Protein AF-A0A168BDL5-F1 (afdb_monomer_lite)

Sequence (303 aa):
MGSSALTKHGAPLLDTHLPSRPQLTFYPSYCYRASPTYGAWVKIRAADLYRLTTRAGDDNSGVTLQVNCAKRKTVTPAVQQEVHSEDDDKIGFAAVAHQYATPSTTRPLATSHHVTASTSSPIDISSLQPCTRVKVKGILYTLPISKYTPPSINRTEAMNVMILPSNPLPPRERFRYILNLDRFQILPDLASELRFWNERTSMLTEILCLPWHLTQEEVRSLKEVAEEEAYKRQNRAARLSASQRLRAERARRKVERDEAKLRKRWLKEEVLRKAEDERVRRLNQAFQERLMSQRSRNGSAGR

Foldseek 3Di:
DDDDDDDDDDDDPPPPPPPDDPPFDDADPLCLVVAPQRPHEAEDELVVVQVDDDDPPPPFPFRWYKYKAAAADPDDPDDDDDDDDDDPDDQHKHFDFDDDDDDDDDDPDPPQFAAAPPPRHGDDCVVVDHRWIKTFIFTKDKDFPVPDDDDDDDDDHFGWGWIDGPDDDPPDRDITITTGTHDMDTDPDVVSVVVSVVVNVCCCVVRVVDRDDDDPVSSVVSVVVVVVVVVVVVVVVVVVVVVVVVVVVVVVVVVVVVVVVVVVVVVVVVVVVVVVVVVVVVVVVVVVVVVVVVVVVVVVVPD

pLDDT: mean 70.41, std 24.38, range [23.47, 98.19]

Structure (mmCIF, N/CA/C/O backbone):
data_AF-A0A168BDL5-F1
#
_entry.id   AF-A0A168BDL5-F1
#
loop_
_atom_site.group_PDB
_atom_site.id
_atom_site.type_symbol
_atom_site.label_atom_id
_atom_site.label_alt_id
_atom_site.label_comp_id
_atom_site.label_asym_id
_atom_site.label_entity_id
_atom_site.label_seq_id
_atom_site.pdbx_PDB_ins_code
_atom_site.Cartn_x
_atom_site.Cartn_y
_atom_site.Cartn_z
_atom_site.occupancy
_atom_site.B_iso_or_equiv
_atom_site.auth_seq_id
_atom_site.auth_comp_id
_atom_site.auth_asym_id
_atom_site.auth_atom_id
_atom_site.pdbx_PDB_model_num
ATOM 1 N N . MET A 1 1 ? -2.760 10.550 89.761 1.00 38.69 1 MET A N 1
ATOM 2 C CA . MET A 1 1 ? -1.668 10.123 88.859 1.00 38.69 1 MET A CA 1
ATOM 3 C C . MET A 1 1 ? -2.067 8.808 88.207 1.00 38.69 1 MET A C 1
ATOM 5 O O . MET A 1 1 ? -2.526 7.949 88.940 1.00 38.69 1 MET A O 1
ATOM 9 N N . GLY A 1 2 ? -1.891 8.683 86.883 1.00 37.59 2 GLY A N 1
ATOM 10 C CA . GLY A 1 2 ? -1.950 7.424 86.107 1.00 37.59 2 GLY A CA 1
ATOM 11 C C . GLY A 1 2 ? -3.371 6.900 85.833 1.00 37.59 2 GLY A C 1
ATOM 12 O O . GLY A 1 2 ? -4.014 6.461 86.769 1.00 37.59 2 GLY A O 1
ATOM 13 N N . SER A 1 3 ? -4.010 7.033 84.664 1.00 34.22 3 SER A N 1
ATOM 14 C CA . SER A 1 3 ? -3.644 6.757 83.256 1.00 34.22 3 SER A CA 1
ATOM 15 C C . SER A 1 3 ? -3.877 5.298 82.815 1.00 34.22 3 SER A C 1
ATOM 17 O O . SER A 1 3 ? -3.267 4.393 83.370 1.00 34.22 3 SER A O 1
ATOM 19 N N . SER A 1 4 ? -4.675 5.151 81.740 1.00 39.03 4 SER A N 1
ATOM 20 C CA . SER A 1 4 ? -4.814 4.015 80.796 1.00 39.03 4 SER A CA 1
ATOM 21 C C . SER A 1 4 ? -5.393 2.685 81.323 1.00 39.03 4 SER A C 1
ATOM 23 O O . SER A 1 4 ? -5.129 2.280 82.438 1.00 39.03 4 SER A O 1
ATOM 25 N N . ALA A 1 5 ? -6.194 1.922 80.569 1.00 41.25 5 ALA A N 1
ATOM 26 C CA . ALA A 1 5 ? -6.112 1.695 79.130 1.00 41.25 5 ALA A CA 1
ATOM 27 C C . ALA A 1 5 ? -7.484 1.449 78.469 1.00 41.25 5 ALA A C 1
ATOM 29 O O . ALA A 1 5 ? -8.249 0.577 78.871 1.00 41.25 5 ALA A O 1
ATOM 30 N N . LEU A 1 6 ? -7.728 2.198 77.391 1.00 40.34 6 LEU A N 1
ATOM 31 C CA . LEU A 1 6 ? -8.755 1.957 76.383 1.00 40.34 6 LEU A CA 1
ATOM 32 C C . LEU A 1 6 ? -8.246 0.857 75.433 1.00 40.34 6 LEU A C 1
ATOM 34 O O . LEU A 1 6 ? -7.243 1.051 74.740 1.00 40.34 6 LEU A O 1
ATOM 38 N N . THR A 1 7 ? -8.911 -0.294 75.383 1.00 42.78 7 THR A N 1
ATOM 39 C CA . THR A 1 7 ? -8.577 -1.368 74.439 1.00 42.78 7 THR A CA 1
ATOM 40 C C . THR A 1 7 ? -9.124 -1.003 73.058 1.00 42.78 7 THR A C 1
ATOM 42 O O . THR A 1 7 ? -10.331 -0.957 72.833 1.00 42.78 7 THR A O 1
ATOM 45 N N . LYS A 1 8 ? -8.218 -0.684 72.129 1.00 41.91 8 LYS A N 1
ATOM 46 C CA . LYS A 1 8 ? -8.517 -0.413 70.719 1.00 41.91 8 LYS A CA 1
ATOM 47 C C . LYS A 1 8 ? -8.964 -1.705 70.029 1.00 41.91 8 LYS A C 1
ATOM 49 O O . LYS A 1 8 ? -8.172 -2.635 69.902 1.00 41.91 8 LYS A O 1
ATOM 54 N N . HIS A 1 9 ? -10.193 -1.734 69.521 1.00 40.84 9 HIS A N 1
ATOM 55 C CA . HIS A 1 9 ? -10.604 -2.699 68.504 1.00 40.84 9 HIS A CA 1
ATOM 56 C C . HIS A 1 9 ? -9.890 -2.365 67.187 1.00 40.84 9 HIS A C 1
ATOM 58 O O . HIS A 1 9 ? -10.236 -1.402 66.505 1.00 40.84 9 HIS A O 1
ATOM 64 N N . GLY A 1 10 ? -8.855 -3.138 66.857 1.00 37.41 10 GLY A N 1
ATOM 65 C CA . GLY A 1 10 ? -8.246 -3.137 65.531 1.00 37.41 10 GLY A CA 1
ATOM 66 C C . GLY A 1 10 ? -9.147 -3.883 64.553 1.00 37.41 10 GLY A C 1
ATOM 67 O O . GLY A 1 10 ? -9.371 -5.081 64.710 1.00 37.41 10 GLY A O 1
ATOM 68 N N . ALA A 1 11 ? -9.676 -3.174 63.558 1.00 42.03 11 ALA A N 1
ATOM 69 C CA . ALA A 1 11 ? -10.306 -3.790 62.398 1.00 42.03 11 ALA A CA 1
ATOM 70 C C . ALA A 1 11 ? -9.250 -4.592 61.607 1.00 42.03 11 ALA A C 1
ATOM 72 O O . ALA A 1 11 ? -8.131 -4.096 61.434 1.00 42.03 11 ALA A O 1
ATOM 73 N N . PRO A 1 12 ? -9.562 -5.805 61.119 1.00 45.41 12 PRO A N 1
ATOM 74 C CA . PRO A 1 12 ? -8.638 -6.550 60.284 1.00 45.41 12 PRO A CA 1
ATOM 75 C C . PRO A 1 12 ? -8.529 -5.852 58.925 1.00 45.41 12 PRO A C 1
ATOM 77 O O . PRO A 1 12 ? -9.519 -5.669 58.216 1.00 45.41 12 PRO A O 1
ATOM 80 N N . LEU A 1 13 ? -7.306 -5.448 58.582 1.00 43.09 13 LEU A N 1
ATOM 81 C CA . LEU A 1 13 ? -6.916 -5.065 57.231 1.00 43.09 13 LEU A CA 1
ATOM 82 C C . LEU A 1 13 ? -7.225 -6.244 56.302 1.00 43.09 13 LEU A C 1
ATOM 84 O O . LEU A 1 13 ? -6.528 -7.256 56.315 1.00 43.09 13 LEU A O 1
ATOM 88 N N . LEU A 1 14 ? -8.301 -6.118 55.525 1.00 45.38 14 LEU A N 1
ATOM 89 C CA . LEU A 1 14 ? -8.529 -6.935 54.342 1.00 45.38 14 LEU A CA 1
ATOM 90 C C . LEU A 1 14 ? -7.368 -6.663 53.391 1.00 45.38 14 LEU A C 1
ATOM 92 O O . LEU A 1 14 ? -7.320 -5.629 52.727 1.00 45.38 14 LEU A O 1
ATOM 96 N N . ASP A 1 15 ? -6.425 -7.596 53.371 1.00 37.22 15 ASP A N 1
ATOM 97 C CA . ASP A 1 15 ? -5.367 -7.681 52.380 1.00 37.22 15 ASP A CA 1
ATOM 98 C C . ASP A 1 15 ? -6.036 -8.033 51.044 1.00 37.22 15 ASP A C 1
ATOM 100 O O . ASP A 1 15 ? -6.182 -9.190 50.646 1.00 37.22 15 ASP A O 1
ATOM 104 N N . THR A 1 16 ? -6.588 -7.014 50.386 1.00 44.03 16 THR A N 1
ATOM 105 C CA . THR A 1 16 ? -7.053 -7.109 49.009 1.00 44.03 16 THR A CA 1
ATOM 106 C C . THR A 1 16 ? -5.832 -7.374 48.144 1.00 44.03 16 THR A C 1
ATOM 108 O O . THR A 1 16 ? -5.200 -6.445 47.640 1.00 44.03 16 THR A O 1
ATOM 111 N N . HIS A 1 17 ? -5.509 -8.655 47.957 1.00 46.53 17 HIS A N 1
ATOM 112 C CA . HIS A 1 17 ? -4.771 -9.126 46.798 1.00 46.53 17 HIS A CA 1
ATOM 113 C C . HIS A 1 17 ? -5.470 -8.548 45.566 1.00 46.53 17 HIS A C 1
ATOM 115 O O . HIS A 1 17 ? -6.498 -9.061 45.120 1.00 46.53 17 HIS A O 1
ATOM 121 N N . LEU A 1 18 ? -4.945 -7.439 45.031 1.00 46.03 18 LEU A N 1
ATOM 122 C CA . LEU A 1 18 ? -5.335 -6.990 43.704 1.00 46.03 18 LEU A CA 1
ATOM 123 C C . LEU A 1 18 ? -5.139 -8.192 42.775 1.00 46.03 18 LEU A C 1
ATOM 125 O O . LEU A 1 18 ? -4.042 -8.763 42.777 1.00 46.03 18 LEU A O 1
ATOM 129 N N . PRO A 1 19 ? -6.159 -8.599 41.999 1.00 51.00 19 PRO A N 1
ATOM 130 C CA . PRO A 1 19 ? -5.996 -9.694 41.064 1.00 51.00 19 PRO A CA 1
ATOM 131 C C . PRO A 1 19 ? -4.812 -9.357 40.161 1.00 51.00 19 PRO A C 1
ATOM 133 O O . PRO A 1 19 ? -4.766 -8.285 39.546 1.00 51.00 19 PRO A O 1
ATOM 136 N N . SER A 1 20 ? -3.821 -10.252 40.134 1.00 57.31 20 SER A N 1
ATOM 137 C CA . SER A 1 20 ? -2.678 -10.135 39.237 1.00 57.31 20 SER A CA 1
ATOM 138 C C . SER A 1 20 ? -3.218 -9.876 37.837 1.00 57.31 20 SER A C 1
ATOM 140 O O . SER A 1 20 ? -4.090 -10.616 37.373 1.00 57.31 20 SER A O 1
ATOM 142 N N . ARG A 1 21 ? -2.741 -8.809 37.185 1.00 57.69 21 ARG A N 1
ATOM 143 C CA . ARG A 1 21 ? -3.143 -8.463 35.816 1.00 57.69 21 ARG A CA 1
ATOM 144 C C . ARG A 1 21 ? -3.145 -9.738 34.961 1.00 57.69 21 ARG A C 1
ATOM 146 O O . ARG A 1 21 ? -2.141 -10.452 35.007 1.00 57.69 21 ARG A O 1
ATOM 153 N N . PRO A 1 22 ? -4.218 -10.025 34.203 1.00 60.84 22 PRO A N 1
ATOM 154 C CA . PRO A 1 22 ? -4.272 -11.229 33.388 1.00 60.84 22 PRO A CA 1
ATOM 155 C C . PRO A 1 22 ? -3.047 -11.261 32.475 1.00 60.84 22 PRO A C 1
ATOM 157 O O . PRO A 1 22 ? -2.701 -10.254 31.847 1.00 60.84 22 PRO A O 1
ATOM 160 N N . GLN A 1 23 ? -2.354 -12.396 32.455 1.00 70.75 23 GLN A N 1
ATOM 161 C CA . GLN A 1 23 ? -1.190 -12.596 31.606 1.00 70.75 23 GLN A CA 1
ATOM 162 C C . GLN A 1 23 ? -1.666 -12.608 30.149 1.00 70.75 23 GLN A C 1
ATOM 164 O O . GLN A 1 23 ? -2.179 -13.608 29.656 1.00 70.75 23 GLN A O 1
ATOM 169 N N . LEU A 1 24 ? -1.554 -11.467 29.468 1.00 78.12 24 LEU A N 1
ATOM 170 C CA . LEU A 1 24 ? -1.938 -11.354 28.064 1.00 78.12 24 LEU A CA 1
ATOM 171 C C . LEU A 1 24 ? -0.935 -12.120 27.195 1.00 78.12 24 LEU A C 1
ATOM 173 O O . LEU A 1 24 ? 0.277 -11.908 27.290 1.00 78.12 24 LEU A O 1
ATOM 177 N N . THR A 1 25 ? -1.443 -13.005 26.339 1.00 83.94 25 T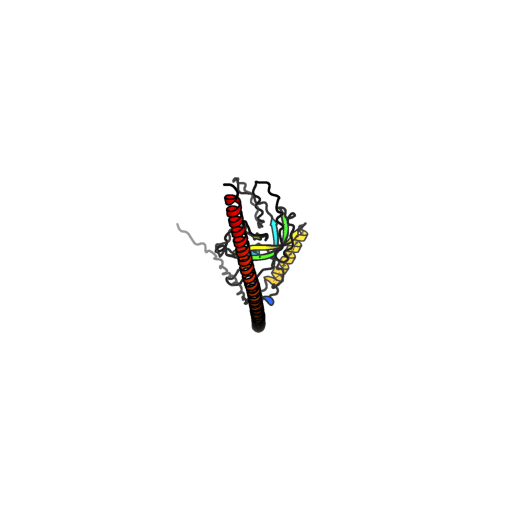HR A N 1
ATOM 178 C CA . THR A 1 25 ? -0.639 -13.711 25.340 1.00 83.94 25 THR A CA 1
ATOM 179 C C . THR A 1 25 ? -0.458 -12.822 24.116 1.00 83.94 25 THR A C 1
ATOM 181 O O . THR A 1 25 ? -1.427 -12.363 23.517 1.00 83.94 25 THR A O 1
ATOM 184 N N . PHE A 1 26 ? 0.793 -12.582 23.730 1.00 84.75 26 PHE A N 1
ATOM 185 C CA . PHE A 1 26 ? 1.117 -11.850 22.510 1.00 84.75 26 PHE A CA 1
ATOM 186 C C . PHE A 1 26 ? 1.453 -12.837 21.397 1.00 84.75 26 PHE A C 1
ATOM 188 O O . PHE A 1 26 ? 2.359 -13.657 21.550 1.00 84.75 26 PHE A O 1
ATOM 195 N N . TYR A 1 27 ? 0.741 -12.735 20.277 1.00 87.31 27 TYR A N 1
ATOM 196 C CA . TYR A 1 27 ? 0.977 -13.568 19.103 1.00 87.31 27 TYR A CA 1
ATOM 197 C C . TYR A 1 27 ? 1.926 -12.885 18.105 1.00 87.31 27 TYR A C 1
ATOM 199 O O . TYR A 1 27 ? 1.911 -11.656 17.995 1.00 87.31 27 TYR A O 1
ATOM 207 N N . PRO A 1 28 ? 2.740 -13.650 17.354 1.00 88.38 28 PRO A N 1
ATOM 208 C CA . PRO A 1 28 ? 3.556 -13.114 16.265 1.00 88.38 28 PRO A CA 1
ATOM 209 C C . PRO A 1 28 ? 2.726 -12.453 15.156 1.00 88.38 28 PRO A C 1
ATOM 211 O O . PRO A 1 28 ? 1.547 -12.758 14.977 1.00 88.38 28 PRO A O 1
ATOM 214 N N . SER A 1 29 ? 3.361 -11.604 14.344 1.00 84.75 29 SER A N 1
ATOM 215 C CA . SER A 1 29 ? 2.684 -10.825 13.294 1.00 84.75 29 SER A CA 1
ATOM 216 C C . SER A 1 29 ? 1.967 -11.665 12.232 1.00 84.75 29 SER A C 1
ATOM 218 O O . SER A 1 29 ? 0.932 -11.245 11.713 1.00 84.75 29 SER A O 1
ATOM 220 N N . TYR A 1 30 ? 2.451 -12.876 11.939 1.00 88.31 30 TYR A N 1
ATOM 221 C CA . TYR A 1 30 ? 1.769 -13.792 11.020 1.00 88.31 30 TYR A CA 1
ATOM 222 C C . TYR A 1 30 ? 0.399 -14.256 11.540 1.00 88.31 30 TYR A C 1
ATOM 224 O O . TYR A 1 30 ? -0.469 -14.598 10.740 1.00 88.31 30 TYR A O 1
ATOM 232 N N . CYS A 1 31 ? 0.165 -14.203 12.856 1.00 89.81 31 CYS A N 1
ATOM 233 C CA . CYS A 1 31 ? -1.130 -14.528 13.446 1.00 89.81 31 CYS A CA 1
ATOM 234 C C . CYS A 1 31 ? -2.143 -13.388 13.336 1.00 89.81 31 CYS A C 1
ATOM 236 O O . CYS A 1 31 ? -3.330 -13.617 13.547 1.00 89.81 31 CYS A O 1
ATOM 238 N N . TYR A 1 32 ? -1.714 -12.158 13.030 1.00 89.25 32 TYR A N 1
ATOM 239 C CA . TYR A 1 32 ? -2.597 -10.995 13.111 1.00 89.25 32 TYR A CA 1
ATOM 240 C C . TYR A 1 32 ? -3.826 -11.130 12.216 1.00 89.25 32 TYR A C 1
ATOM 242 O O . TYR A 1 32 ? -4.894 -10.712 12.634 1.00 89.25 32 TYR A O 1
ATOM 250 N N . ARG A 1 33 ? -3.724 -11.791 11.055 1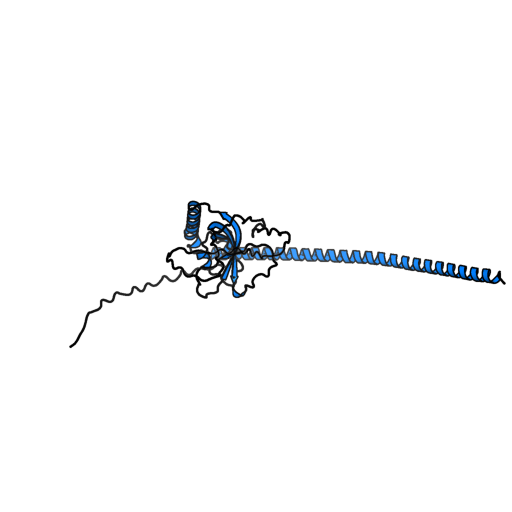.00 88.50 33 ARG A N 1
ATOM 251 C CA . ARG A 1 33 ? -4.870 -12.041 10.160 1.00 88.50 33 ARG A CA 1
ATOM 252 C C . ARG A 1 33 ? -6.024 -12.815 10.807 1.00 88.50 33 ARG A C 1
ATOM 254 O O . ARG A 1 33 ? -7.143 -12.697 10.326 1.00 88.50 33 ARG A O 1
ATOM 261 N N . ALA A 1 34 ? -5.759 -13.580 11.866 1.00 89.88 34 ALA A N 1
ATOM 262 C CA . ALA A 1 34 ? -6.779 -14.308 12.617 1.00 89.88 34 ALA A CA 1
ATOM 263 C C . ALA A 1 34 ? -7.422 -13.470 13.738 1.00 89.88 34 ALA A C 1
ATOM 265 O O . ALA A 1 34 ? -8.393 -13.905 14.351 1.00 89.88 34 ALA A O 1
ATOM 266 N N . SER A 1 35 ? -6.897 -12.276 14.030 1.00 89.56 35 SER A N 1
ATOM 267 C CA . SER A 1 35 ? -7.502 -11.382 15.016 1.00 89.56 35 SER A CA 1
ATOM 268 C C . SER A 1 35 ? -8.815 -10.804 14.478 1.00 89.56 35 SER A C 1
ATOM 270 O O . SER A 1 35 ? -8.831 -10.303 13.349 1.00 89.56 35 SER A O 1
ATOM 272 N N . PRO A 1 36 ? -9.889 -10.739 15.289 1.00 88.56 36 PRO A N 1
ATOM 273 C CA . PRO A 1 36 ? -11.153 -10.114 14.885 1.00 88.56 36 PRO A CA 1
ATOM 274 C C . PRO A 1 36 ? -11.015 -8.612 14.590 1.00 88.56 36 PRO A C 1
ATOM 276 O O . PRO A 1 36 ? -11.874 -8.015 13.946 1.00 88.56 36 PRO A O 1
ATOM 279 N N . THR A 1 37 ? -9.936 -7.979 15.060 1.00 87.56 37 THR A N 1
ATOM 280 C CA . THR A 1 37 ? -9.656 -6.557 14.819 1.00 87.56 37 THR A CA 1
ATOM 281 C C . THR A 1 37 ? -8.775 -6.314 13.595 1.00 87.56 37 THR A C 1
ATOM 283 O O . THR A 1 37 ? -8.566 -5.162 13.209 1.00 87.56 37 THR A O 1
ATOM 286 N N . TYR A 1 38 ? -8.251 -7.363 12.958 1.00 85.38 38 TYR A N 1
ATOM 287 C CA . TYR A 1 38 ? -7.354 -7.205 11.821 1.00 85.38 38 TYR A CA 1
ATOM 288 C C . TYR A 1 38 ? -8.099 -6.790 10.557 1.00 85.38 38 TYR A C 1
ATOM 290 O O . TYR A 1 38 ? -9.067 -7.418 10.143 1.00 85.38 38 TYR A O 1
ATOM 298 N N . GLY A 1 39 ? -7.639 -5.703 9.933 1.00 80.88 39 GLY A N 1
ATOM 299 C CA . GLY A 1 39 ? -8.293 -5.124 8.756 1.00 80.88 39 GLY A CA 1
ATOM 300 C C . GLY A 1 39 ? -9.642 -4.449 9.047 1.00 80.88 39 GLY A C 1
ATOM 301 O O . GLY A 1 39 ? -10.293 -3.982 8.113 1.00 80.88 39 GLY A O 1
ATOM 302 N N . ALA A 1 40 ? -10.055 -4.363 10.316 1.00 83.69 40 ALA A N 1
ATOM 303 C CA . ALA A 1 40 ? -11.307 -3.746 10.740 1.00 83.69 40 ALA A CA 1
ATOM 304 C C . ALA A 1 40 ? -11.092 -2.343 11.335 1.00 83.69 40 ALA A C 1
ATOM 306 O O . ALA A 1 40 ? -10.029 -2.017 11.866 1.00 83.69 40 ALA A O 1
ATOM 307 N N . TRP A 1 41 ? -12.132 -1.503 11.274 1.00 83.69 41 TRP A N 1
ATOM 308 C CA . TRP A 1 41 ? -12.127 -0.188 11.921 1.00 83.69 41 TRP A CA 1
ATOM 309 C C . TRP A 1 41 ? -12.476 -0.316 13.396 1.00 83.69 41 TRP A C 1
ATOM 311 O O . TRP A 1 41 ? -13.614 -0.630 13.743 1.00 83.69 41 TRP A O 1
ATOM 321 N N . VAL A 1 42 ? -11.501 -0.024 14.255 1.00 86.56 42 VAL A N 1
ATOM 322 C CA . VAL A 1 42 ? -11.647 -0.092 15.705 1.00 86.56 42 VAL A CA 1
ATOM 323 C C . VAL A 1 42 ? -12.031 1.282 16.256 1.00 86.56 42 VAL A C 1
ATOM 325 O O . VAL A 1 42 ? -11.326 2.281 16.101 1.00 86.56 42 VAL A O 1
ATOM 328 N N . LYS A 1 43 ? -13.183 1.343 16.919 1.00 87.56 43 LYS A N 1
ATOM 329 C CA . LYS A 1 43 ? -13.699 2.509 17.636 1.00 87.56 43 LYS A CA 1
ATOM 330 C C . LYS A 1 43 ? -13.059 2.543 19.016 1.00 87.56 43 LYS A C 1
ATOM 332 O O . LYS A 1 43 ? -13.336 1.691 19.853 1.00 87.56 43 LYS A O 1
ATOM 337 N N . ILE A 1 44 ? -12.222 3.543 19.267 1.00 84.38 44 ILE A N 1
ATOM 338 C CA . ILE A 1 44 ? -11.486 3.675 20.528 1.00 84.38 44 ILE A CA 1
ATOM 339 C C . ILE A 1 44 ? -11.553 5.116 21.033 1.00 84.38 44 ILE A C 1
ATOM 341 O O . ILE A 1 44 ? -11.693 6.059 20.250 1.00 84.38 44 ILE A O 1
ATOM 345 N N . ARG A 1 45 ? -11.440 5.322 22.350 1.00 81.88 45 ARG A N 1
ATOM 346 C CA . ARG A 1 45 ? -11.243 6.680 22.877 1.00 81.88 45 ARG A CA 1
ATOM 347 C C . ARG A 1 45 ? -9.789 7.085 22.717 1.00 81.88 45 ARG A C 1
ATOM 349 O O . ARG A 1 45 ? -8.887 6.269 22.886 1.00 81.88 45 ARG A O 1
ATOM 356 N N . ALA A 1 46 ? -9.569 8.384 22.547 1.00 76.62 46 ALA A N 1
ATOM 357 C CA . ALA A 1 46 ? -8.237 8.968 22.663 1.00 76.62 46 ALA A CA 1
ATOM 358 C C . ALA A 1 46 ? -7.563 8.592 23.999 1.00 76.62 46 ALA A C 1
ATOM 360 O O . ALA A 1 46 ? -6.375 8.306 24.022 1.00 76.62 46 ALA A O 1
ATOM 361 N N . ALA A 1 47 ? -8.323 8.513 25.098 1.00 77.50 47 ALA A N 1
ATOM 362 C CA . ALA A 1 47 ? -7.811 8.072 26.399 1.00 77.50 47 ALA A CA 1
ATOM 363 C C . ALA A 1 47 ? -7.236 6.645 26.377 1.00 77.50 47 ALA A C 1
ATOM 365 O O . ALA A 1 47 ? -6.191 6.386 26.972 1.00 77.50 47 ALA A O 1
ATOM 366 N N . ASP A 1 48 ? -7.924 5.724 25.701 1.00 78.25 48 ASP A N 1
ATOM 367 C CA . ASP A 1 48 ? -7.542 4.312 25.664 1.00 78.25 48 ASP A CA 1
ATOM 368 C C . ASP A 1 48 ? -6.354 4.094 24.706 1.00 78.25 48 ASP A C 1
ATOM 370 O O . ASP A 1 48 ? -5.530 3.216 24.944 1.00 78.25 48 ASP A O 1
ATOM 374 N N . LEU A 1 49 ? -6.189 4.961 23.697 1.00 77.81 49 LEU A N 1
ATOM 375 C CA . LEU A 1 49 ? -5.019 4.992 22.811 1.00 77.81 49 LEU A CA 1
ATOM 376 C C . LEU A 1 49 ? -3.701 5.147 23.585 1.00 77.81 49 LEU A C 1
ATOM 378 O O . LEU A 1 49 ? -2.732 4.448 23.310 1.00 77.81 49 LEU A O 1
ATOM 382 N N . TYR A 1 50 ? -3.670 6.013 24.601 1.00 72.19 50 TYR A N 1
ATOM 383 C CA . TYR A 1 50 ? -2.479 6.192 25.442 1.00 72.19 50 TYR A CA 1
ATOM 384 C C . TYR A 1 50 ? -2.164 4.998 26.332 1.00 72.19 50 TYR A C 1
ATOM 386 O O . TYR A 1 50 ? -1.054 4.896 26.847 1.00 72.19 50 TYR A O 1
ATOM 394 N N . ARG A 1 51 ? -3.138 4.111 26.542 1.00 73.81 51 ARG A N 1
ATOM 395 C CA . ARG A 1 51 ? -2.945 2.877 27.304 1.00 73.81 51 ARG A CA 1
ATOM 396 C C . ARG A 1 51 ? -2.417 1.741 26.431 1.00 73.81 51 ARG A C 1
ATOM 398 O O . ARG A 1 51 ? -2.027 0.717 26.987 1.00 73.81 51 ARG A O 1
ATOM 405 N N . LEU A 1 52 ? -2.391 1.908 25.104 1.00 75.00 52 LEU A N 1
ATOM 406 C CA . LEU A 1 52 ? -1.808 0.922 24.203 1.00 75.00 52 LEU A CA 1
ATOM 407 C C . LEU A 1 52 ? -0.306 0.820 24.462 1.00 75.00 52 LEU A C 1
ATOM 409 O O . LEU A 1 52 ? 0.433 1.804 24.416 1.00 75.00 52 LEU A O 1
ATOM 413 N N . THR A 1 53 ? 0.144 -0.398 24.735 1.00 68.38 53 THR A N 1
ATOM 414 C CA . THR A 1 53 ? 1.560 -0.725 24.838 1.00 68.38 53 THR A CA 1
ATOM 415 C C . THR A 1 53 ? 2.076 -1.054 23.448 1.00 68.38 53 THR A C 1
ATOM 417 O O . THR A 1 53 ? 1.650 -2.044 22.856 1.00 68.38 53 THR A O 1
ATOM 420 N N . THR A 1 54 ? 2.990 -0.237 22.931 1.00 63.75 54 THR A N 1
ATOM 421 C CA . THR A 1 54 ? 3.717 -0.561 21.699 1.00 63.75 54 THR A CA 1
ATOM 422 C C . THR A 1 54 ? 4.951 -1.373 22.077 1.00 63.75 54 THR A C 1
ATOM 424 O O . THR A 1 54 ? 5.695 -0.968 22.970 1.00 63.75 54 THR A O 1
ATOM 427 N N . ARG A 1 55 ? 5.174 -2.522 21.433 1.00 59.09 55 ARG A N 1
ATOM 428 C CA . ARG A 1 55 ? 6.387 -3.318 21.638 1.00 59.09 55 ARG A CA 1
ATOM 429 C C . ARG A 1 55 ? 7.418 -2.937 20.580 1.00 59.09 55 ARG A C 1
ATOM 431 O O . ARG A 1 55 ? 7.097 -2.817 19.400 1.00 59.09 55 ARG A O 1
ATOM 438 N N . ALA A 1 56 ? 8.658 -2.711 21.006 1.00 50.66 56 ALA A N 1
ATOM 439 C CA . ALA A 1 56 ? 9.756 -2.445 20.086 1.00 50.66 56 ALA A CA 1
ATOM 440 C C . ALA A 1 56 ? 9.966 -3.661 19.163 1.00 50.66 56 ALA A C 1
ATOM 442 O O . ALA A 1 56 ? 10.171 -4.768 19.657 1.00 50.66 56 ALA A O 1
ATOM 443 N N . GLY A 1 57 ? 9.905 -3.446 17.845 1.00 52.03 57 GLY A N 1
ATOM 444 C CA . GLY A 1 57 ? 10.062 -4.491 16.822 1.00 52.03 57 GLY A CA 1
ATOM 445 C C . GLY A 1 57 ? 8.769 -4.914 16.116 1.00 52.03 57 GLY A C 1
ATOM 446 O O . GLY A 1 57 ? 8.844 -5.645 15.133 1.00 52.03 57 GLY A O 1
ATOM 447 N N . ASP A 1 58 ? 7.604 -4.436 16.566 1.00 53.97 58 ASP A N 1
ATOM 448 C CA . ASP A 1 58 ? 6.362 -4.584 15.808 1.00 53.97 58 ASP A CA 1
ATOM 449 C C . ASP A 1 58 ? 6.266 -3.432 14.803 1.00 53.97 58 ASP A C 1
ATOM 451 O O . ASP A 1 58 ? 5.783 -2.334 15.094 1.00 53.97 58 ASP A O 1
ATOM 455 N N . ASP A 1 59 ? 6.808 -3.673 13.613 1.00 43.56 59 ASP A N 1
ATOM 456 C CA . ASP A 1 59 ? 6.836 -2.708 12.526 1.00 43.56 59 ASP A CA 1
ATOM 457 C C . ASP A 1 59 ? 5.402 -2.401 12.068 1.00 43.56 59 ASP A C 1
ATOM 459 O O . ASP A 1 59 ? 4.798 -3.122 11.275 1.00 43.56 59 ASP A O 1
ATOM 463 N N . ASN A 1 60 ? 4.873 -1.268 12.529 1.00 44.62 60 ASN A N 1
ATOM 464 C CA . ASN A 1 60 ? 3.823 -0.536 11.830 1.00 44.62 60 ASN A CA 1
ATOM 465 C C . ASN A 1 60 ? 2.479 -1.287 11.697 1.00 44.62 60 ASN A C 1
ATOM 467 O O . ASN A 1 60 ? 1.910 -1.384 10.604 1.00 44.62 60 ASN A O 1
ATOM 471 N N . SER A 1 61 ? 1.908 -1.761 12.810 1.00 42.97 61 SER A N 1
ATOM 472 C CA . SER A 1 61 ? 0.485 -2.107 12.822 1.00 42.97 61 SER A CA 1
ATOM 473 C C . SER A 1 61 ? -0.321 -0.819 12.645 1.00 42.97 61 SER A C 1
ATOM 475 O O . SER A 1 61 ? -0.537 -0.050 13.577 1.00 42.97 61 SER A O 1
ATOM 477 N N . GLY A 1 62 ? -0.713 -0.539 11.401 1.00 42.69 62 GLY A N 1
ATOM 478 C CA . GLY A 1 62 ? -1.632 0.537 11.057 1.00 42.69 62 GLY A CA 1
ATOM 479 C C . GLY A 1 62 ? -2.974 0.276 11.726 1.00 42.69 62 GLY A C 1
ATOM 480 O O . GLY A 1 62 ? -3.879 -0.307 11.127 1.00 42.69 62 GLY A O 1
ATOM 481 N N . VAL A 1 63 ? -3.094 0.666 12.995 1.00 48.72 63 VAL A N 1
ATOM 482 C CA . VAL A 1 63 ? -4.347 0.547 13.719 1.00 48.72 63 VAL A CA 1
ATOM 483 C C . VAL A 1 63 ? -5.287 1.573 13.122 1.00 48.72 63 VAL A C 1
ATOM 485 O O . VAL A 1 63 ? -5.005 2.763 12.988 1.00 48.72 63 VAL A O 1
ATOM 488 N N . THR A 1 64 ? -6.405 1.038 12.695 1.00 42.81 64 THR A N 1
ATOM 489 C CA . THR A 1 64 ? -7.382 1.684 11.858 1.00 42.81 64 THR A CA 1
ATOM 490 C C . THR A 1 64 ? -8.444 2.210 12.819 1.00 42.81 64 THR A C 1
ATOM 492 O O . THR A 1 64 ? -9.231 1.439 13.364 1.00 42.81 64 THR A O 1
ATOM 495 N N . LEU A 1 65 ? -8.374 3.505 13.146 1.00 54.44 65 LEU A N 1
ATOM 496 C CA . LEU A 1 65 ? -9.027 4.072 14.327 1.00 54.44 65 LEU A CA 1
ATOM 497 C C . LEU A 1 65 ? -10.159 5.026 14.004 1.00 54.44 65 LEU A C 1
ATOM 499 O O . LEU A 1 65 ? -10.064 5.853 13.094 1.00 54.44 65 LEU A O 1
ATOM 503 N N . GLN A 1 66 ? -11.192 4.947 14.842 1.00 40.00 66 GLN A N 1
ATOM 504 C CA . GLN A 1 66 ? -12.270 5.913 14.895 1.00 40.00 66 GLN A CA 1
ATOM 505 C C . GLN A 1 66 ? -12.301 6.622 16.252 1.00 40.00 66 GLN A C 1
ATOM 507 O O . GLN A 1 66 ? -12.551 5.982 17.274 1.00 40.00 66 GLN A O 1
ATOM 512 N N . VAL A 1 67 ? -12.062 7.935 16.257 1.00 57.53 67 VAL A N 1
ATOM 513 C CA . VAL A 1 67 ? -11.943 8.758 17.475 1.00 57.53 67 VAL A CA 1
ATOM 514 C C . VAL A 1 67 ? -12.987 9.879 17.438 1.00 57.53 67 VAL A C 1
ATOM 516 O O . VAL A 1 67 ? -13.254 10.435 16.376 1.00 57.53 67 VAL A O 1
ATOM 519 N N . ASN A 1 68 ? -13.591 10.214 18.582 1.00 35.69 68 ASN A N 1
ATOM 520 C CA . ASN A 1 68 ? -14.349 11.462 18.732 1.00 35.69 68 ASN A CA 1
ATOM 521 C C . ASN A 1 68 ? -13.389 12.550 19.216 1.00 35.69 68 ASN A C 1
ATOM 523 O O . ASN A 1 68 ? -12.724 12.368 20.241 1.00 35.69 68 ASN A O 1
ATOM 527 N N . CYS A 1 69 ? -13.290 13.647 18.471 1.00 47.22 69 CYS A N 1
ATOM 528 C CA . CYS A 1 69 ? -12.548 14.820 18.904 1.00 47.22 69 CYS A CA 1
ATOM 529 C C . CYS A 1 69 ? -13.440 16.065 18.907 1.00 47.22 69 CYS A C 1
ATOM 531 O O . CYS A 1 69 ? -14.187 16.335 17.967 1.00 47.22 69 CYS A O 1
ATOM 533 N N . ALA A 1 70 ? -13.318 16.838 19.986 1.00 33.25 70 ALA A N 1
ATOM 534 C CA . ALA A 1 70 ? -13.826 18.195 20.082 1.00 33.25 70 ALA A CA 1
ATOM 535 C C . ALA A 1 70 ? -12.623 19.142 20.010 1.00 33.25 70 ALA A C 1
ATOM 537 O O . ALA A 1 70 ? -11.729 19.097 20.858 1.00 33.25 70 ALA A O 1
ATOM 538 N N . LYS A 1 71 ? -12.557 19.986 18.978 1.00 36.09 71 LYS A N 1
ATOM 539 C CA . LYS A 1 71 ? -11.451 20.941 18.812 1.00 36.09 71 LYS A CA 1
ATOM 540 C C . LYS A 1 71 ? -11.621 22.093 19.811 1.00 36.09 71 LYS A C 1
ATOM 542 O O . LYS A 1 71 ? -12.485 22.942 19.613 1.00 36.09 71 LYS A O 1
ATOM 547 N N . ARG A 1 72 ? -10.828 22.144 20.891 1.00 30.66 72 ARG A N 1
ATOM 548 C CA . ARG A 1 72 ? -10.802 23.311 21.800 1.00 30.66 72 ARG A CA 1
ATOM 549 C C . ARG A 1 72 ? -10.096 24.501 21.142 1.00 30.66 72 ARG A C 1
ATOM 551 O O . ARG A 1 72 ? -9.188 24.328 20.331 1.00 30.66 72 ARG A O 1
ATOM 558 N N . LYS A 1 73 ? -10.498 25.715 21.525 1.00 29.73 73 LYS A N 1
ATOM 559 C CA . LYS A 1 73 ? -9.789 26.958 21.197 1.00 29.73 73 LYS A CA 1
ATOM 560 C C . LYS A 1 73 ? -8.432 26.918 21.910 1.00 29.73 73 LYS A C 1
ATOM 562 O O . LYS A 1 73 ? -8.391 26.892 23.137 1.00 29.73 73 LYS A O 1
ATOM 567 N N . THR A 1 74 ? -7.328 26.860 21.172 1.00 32.12 74 THR A N 1
ATOM 568 C CA . THR A 1 74 ? -6.001 27.084 21.754 1.00 32.12 74 THR A CA 1
ATOM 569 C C . THR A 1 74 ? -5.882 28.570 22.056 1.00 32.12 74 THR A C 1
ATOM 571 O O . THR A 1 74 ? -5.778 29.377 21.133 1.00 32.12 74 THR A O 1
ATOM 574 N N . VAL A 1 75 ? -5.952 28.933 23.336 1.00 29.09 75 VAL A N 1
ATOM 575 C CA . VAL A 1 75 ? -5.510 30.249 23.798 1.00 29.09 75 VAL A CA 1
ATOM 576 C C . VAL A 1 75 ? -3.995 30.275 23.629 1.00 29.09 75 VAL A C 1
ATOM 578 O O . VAL A 1 75 ? -3.279 29.453 24.199 1.00 29.09 75 VAL A O 1
ATOM 581 N N . THR A 1 76 ? -3.517 31.164 22.768 1.00 27.50 76 THR A N 1
ATOM 582 C CA . THR A 1 76 ? -2.103 31.513 22.641 1.00 27.50 76 THR A CA 1
ATOM 583 C C . THR A 1 76 ? -1.609 31.982 24.015 1.00 27.50 76 THR A C 1
ATOM 585 O O . THR A 1 76 ? -2.277 32.831 24.605 1.00 27.50 76 THR A O 1
ATOM 588 N N . PRO A 1 77 ? -0.493 31.471 24.564 1.00 30.64 77 PRO A N 1
ATOM 589 C CA . PRO A 1 77 ? -0.001 31.936 25.852 1.00 30.64 77 PRO A CA 1
ATOM 590 C C . PRO A 1 77 ? 0.638 33.313 25.663 1.00 30.64 77 PRO A C 1
ATOM 592 O O . PRO A 1 77 ? 1.823 33.434 25.370 1.00 30.64 77 PRO A O 1
ATOM 595 N N . ALA A 1 78 ? -0.165 34.358 25.805 1.00 30.23 78 ALA A N 1
ATOM 596 C CA . ALA A 1 78 ? 0.316 35.693 26.097 1.00 30.23 78 ALA A CA 1
ATOM 597 C C . ALA A 1 78 ? -0.573 36.255 27.208 1.00 30.23 78 ALA A C 1
ATOM 599 O O . ALA A 1 78 ? -1.762 36.471 27.000 1.00 30.23 78 ALA A O 1
ATOM 600 N N . VAL A 1 79 ? 0.062 36.493 28.358 1.00 27.36 79 VAL A N 1
ATOM 601 C CA . VAL A 1 79 ? -0.459 37.133 29.575 1.00 27.36 79 VAL A CA 1
ATOM 602 C C . VAL A 1 79 ? -1.214 36.202 30.537 1.00 27.36 79 VAL A C 1
ATOM 604 O O . VAL A 1 79 ? -2.291 35.683 30.261 1.00 27.36 79 VAL A O 1
ATOM 607 N N . GLN A 1 80 ? -0.583 36.001 31.697 1.00 32.62 80 GLN A N 1
ATOM 608 C CA . GLN A 1 80 ? -1.157 35.411 32.901 1.00 32.62 80 GLN A CA 1
ATOM 609 C C . GLN A 1 80 ? -2.278 36.318 33.421 1.00 32.62 80 GLN A C 1
ATOM 611 O O . GLN A 1 80 ? -2.031 37.493 33.680 1.00 32.62 80 GLN A O 1
ATOM 616 N N . GLN A 1 81 ? -3.469 35.768 33.646 1.00 24.62 81 GLN A N 1
ATOM 617 C CA . GLN A 1 81 ? -4.355 36.290 34.680 1.00 24.62 81 GLN A CA 1
ATOM 618 C C . GLN A 1 81 ? -5.172 35.143 35.278 1.00 24.62 81 GLN A C 1
ATOM 620 O O . GLN A 1 81 ? -5.847 34.399 34.566 1.00 24.62 81 GLN A O 1
ATOM 625 N N . GLU A 1 82 ? -5.022 34.977 36.589 1.00 31.20 82 GLU A N 1
ATOM 626 C CA . GLU A 1 82 ? -5.735 34.018 37.422 1.00 31.20 82 GLU A CA 1
ATOM 627 C C . GLU A 1 82 ? -7.239 34.302 37.405 1.00 31.20 82 GLU A C 1
ATOM 629 O O . GLU A 1 82 ? -7.664 35.414 37.709 1.00 31.20 82 GLU A O 1
ATOM 634 N N . VAL A 1 83 ? -8.041 33.275 37.116 1.00 23.47 83 VAL A N 1
ATOM 635 C CA . VAL A 1 83 ? -9.413 33.168 37.623 1.00 23.47 83 VAL A CA 1
ATOM 636 C C . VAL A 1 83 ? -9.648 31.707 37.997 1.00 23.47 83 VAL A C 1
ATOM 638 O O . VAL A 1 83 ? -9.693 30.826 37.138 1.00 23.47 83 VAL A O 1
ATOM 641 N N . HIS A 1 84 ? -9.772 31.463 39.301 1.00 29.47 84 HIS A N 1
ATOM 642 C CA . HIS A 1 84 ? -10.284 30.221 39.864 1.00 29.47 84 HIS A CA 1
ATOM 643 C C . HIS A 1 84 ? -11.716 29.968 39.373 1.00 29.47 84 HIS A C 1
ATOM 645 O O . HIS A 1 84 ? -12.590 30.817 39.526 1.00 29.47 84 HIS A O 1
ATOM 651 N N . SER A 1 85 ? -11.967 28.782 38.825 1.00 25.25 85 SER A N 1
ATOM 652 C CA . SER A 1 85 ? -13.278 28.132 38.907 1.00 25.25 85 SER A CA 1
ATOM 653 C C . SER A 1 85 ? -13.071 26.620 38.901 1.00 25.25 85 SER A C 1
ATOM 655 O O . SER A 1 85 ? -12.539 26.045 37.952 1.00 25.25 85 SER A O 1
ATOM 657 N N . GLU A 1 86 ? -13.408 26.027 40.040 1.00 32.66 86 GLU A N 1
ATOM 658 C CA . GLU A 1 86 ? -13.551 24.597 40.270 1.00 32.66 86 GLU A CA 1
ATOM 659 C C . GLU A 1 86 ? -14.772 24.117 39.481 1.00 32.66 86 GLU A C 1
ATOM 661 O O . GLU A 1 86 ? -15.856 24.663 39.640 1.00 32.66 86 GLU A O 1
ATOM 666 N N . ASP A 1 87 ? -14.574 23.142 38.599 1.00 27.22 87 ASP A N 1
ATOM 667 C CA . ASP A 1 87 ? -15.625 22.276 38.061 1.00 27.22 87 ASP A CA 1
ATOM 668 C C . ASP A 1 87 ? -14.917 21.037 37.495 1.00 27.22 87 ASP A C 1
ATOM 670 O O . ASP A 1 87 ? -14.443 21.002 36.349 1.00 27.22 87 ASP A O 1
ATOM 674 N N . ASP A 1 88 ? -14.777 20.040 38.366 1.00 31.66 88 ASP A N 1
ATOM 675 C CA . ASP A 1 88 ? -14.304 18.700 38.044 1.00 31.66 88 ASP A CA 1
ATOM 676 C C . ASP A 1 88 ? -15.256 18.003 37.042 1.00 31.66 88 ASP A C 1
ATOM 678 O O . ASP A 1 88 ? -16.442 18.307 36.957 1.00 31.66 88 ASP A O 1
ATOM 682 N N . ASP A 1 89 ? -14.698 17.074 36.253 1.00 29.80 89 ASP A N 1
ATOM 683 C CA . ASP A 1 89 ? -15.343 16.145 35.292 1.00 29.80 89 ASP A CA 1
ATOM 684 C C . ASP A 1 89 ? -15.312 16.444 33.775 1.00 29.80 89 ASP A C 1
ATOM 686 O O . ASP A 1 89 ? -15.829 15.658 32.974 1.00 29.80 89 ASP A O 1
ATOM 690 N N . LYS A 1 90 ? -14.584 17.461 33.288 1.00 30.02 90 LYS A N 1
ATOM 691 C CA . LYS A 1 90 ? -14.379 17.661 31.828 1.00 30.02 90 LYS A CA 1
ATOM 692 C C . LYS A 1 90 ? -12.982 17.252 31.347 1.00 30.02 90 LYS A C 1
ATOM 694 O O . LYS A 1 90 ? -12.138 18.107 31.072 1.00 30.02 90 LYS A O 1
ATOM 699 N N . ILE A 1 91 ? -12.752 15.951 31.128 1.00 27.78 91 ILE A N 1
ATOM 700 C CA . ILE A 1 91 ? -11.535 15.448 30.452 1.00 27.78 91 ILE A CA 1
ATOM 701 C C . ILE A 1 91 ? -11.556 15.878 28.971 1.00 27.78 91 ILE A C 1
ATOM 703 O O . ILE A 1 91 ? -12.127 15.212 28.108 1.00 27.78 91 ILE A O 1
ATOM 707 N N . GLY A 1 92 ? -10.960 17.034 28.672 1.00 26.88 92 GLY A N 1
ATOM 708 C CA . GLY A 1 92 ? -10.860 17.588 27.321 1.00 26.88 92 GLY A CA 1
ATOM 709 C C . GLY A 1 92 ? -9.595 17.149 26.591 1.00 26.88 92 GLY A C 1
ATOM 710 O O . GLY A 1 92 ? -8.495 17.297 27.112 1.00 26.88 92 GLY A O 1
ATOM 711 N N . PHE A 1 93 ? -9.742 16.677 25.353 1.00 33.34 93 PHE A N 1
ATOM 712 C CA . PHE A 1 93 ? -8.625 16.340 24.466 1.00 33.34 93 PHE A CA 1
ATOM 713 C C . PHE A 1 93 ? -8.388 17.461 23.447 1.00 33.34 93 PHE A C 1
ATOM 715 O O . PHE A 1 93 ? -9.339 17.992 22.877 1.00 33.34 93 PHE A O 1
ATOM 722 N N . ALA A 1 94 ? -7.124 17.806 23.192 1.00 30.86 94 ALA A N 1
ATOM 723 C CA . ALA A 1 94 ? -6.744 18.742 22.137 1.00 30.86 94 ALA A CA 1
ATOM 724 C C . ALA A 1 94 ? -6.262 17.967 20.901 1.00 30.86 94 ALA A C 1
ATOM 726 O O . ALA A 1 94 ? -5.240 17.285 20.947 1.00 30.86 94 ALA A O 1
ATOM 727 N N . ALA A 1 95 ? -7.000 18.081 19.795 1.00 33.97 95 ALA A N 1
ATOM 728 C CA . ALA A 1 95 ? -6.523 17.727 18.462 1.00 33.97 95 ALA A CA 1
ATOM 729 C C . ALA A 1 95 ? -5.927 18.991 17.830 1.00 33.97 95 ALA A C 1
ATOM 731 O O . ALA A 1 95 ? -6.663 19.914 17.473 1.00 33.97 95 ALA A O 1
ATOM 732 N N . VAL A 1 96 ? -4.599 19.062 17.727 1.00 34.84 96 VAL A N 1
ATOM 733 C CA . VAL A 1 96 ? -3.930 20.196 17.076 1.00 34.84 96 VAL A CA 1
ATOM 734 C C . VAL A 1 96 ? -3.773 19.869 15.594 1.00 34.84 96 VAL A C 1
ATOM 736 O O . VAL A 1 96 ? -2.948 19.043 15.216 1.00 34.84 96 VAL A O 1
ATOM 739 N N . ALA A 1 97 ? -4.591 20.506 14.756 1.00 34.44 97 ALA A N 1
ATOM 740 C CA . ALA A 1 97 ? -4.352 20.567 13.319 1.00 34.44 97 ALA A CA 1
ATOM 741 C C . ALA A 1 97 ? -3.356 21.704 13.060 1.00 34.44 97 ALA A C 1
ATOM 743 O O . ALA A 1 97 ? -3.680 22.872 13.277 1.00 34.44 97 ALA A O 1
ATOM 744 N N . HIS A 1 98 ? -2.138 21.372 12.637 1.00 32.97 98 HIS A N 1
ATOM 745 C CA . HIS A 1 98 ? -1.132 22.372 12.296 1.00 32.97 98 HIS A CA 1
ATOM 746 C C . HIS A 1 98 ? -1.438 22.991 10.923 1.00 32.97 98 HIS A C 1
ATOM 748 O O . HIS A 1 98 ? -1.097 22.425 9.891 1.00 32.97 98 HIS A O 1
ATOM 754 N N . GLN A 1 99 ? -2.063 24.169 10.912 1.00 33.69 99 GLN A N 1
ATOM 755 C CA . GLN A 1 99 ? -1.941 25.131 9.815 1.00 33.69 99 GLN A CA 1
ATOM 756 C C . GLN A 1 99 ? -1.237 26.362 10.377 1.00 33.69 99 GLN A C 1
ATOM 758 O O . GLN A 1 99 ? -1.825 27.145 11.119 1.00 33.69 99 GLN A O 1
ATOM 763 N N . TYR A 1 100 ? 0.050 26.500 10.069 1.00 28.55 100 TYR A N 1
ATOM 764 C CA . TYR A 1 100 ? 0.820 27.684 10.425 1.00 28.55 100 TYR A CA 1
ATOM 765 C C . TYR A 1 100 ? 0.767 28.660 9.250 1.00 28.55 100 TYR A C 1
ATOM 767 O O . TYR A 1 100 ? 1.461 28.471 8.256 1.00 28.55 100 TYR A O 1
ATOM 775 N N . ALA A 1 101 ? -0.082 29.683 9.347 1.00 28.44 101 ALA A N 1
ATOM 776 C CA . ALA A 1 101 ? -0.054 30.818 8.432 1.00 28.44 101 ALA A CA 1
ATOM 777 C C . ALA A 1 101 ? 0.924 31.869 8.980 1.00 28.44 101 ALA A C 1
ATOM 779 O O . ALA A 1 101 ? 0.716 32.415 10.062 1.00 28.44 101 ALA A O 1
ATOM 780 N N . THR A 1 102 ? 2.004 32.139 8.250 1.00 30.94 102 THR A N 1
ATOM 781 C CA . THR A 1 102 ? 2.899 33.276 8.504 1.00 30.94 102 THR A CA 1
ATOM 782 C C . THR A 1 102 ? 2.296 34.556 7.915 1.00 30.94 102 THR A C 1
ATOM 784 O O . THR A 1 102 ? 1.828 34.516 6.774 1.00 30.94 102 THR A O 1
ATOM 787 N N . PRO A 1 103 ? 2.337 35.708 8.606 1.00 37.56 103 PRO A N 1
ATOM 788 C CA . PRO A 1 103 ? 1.934 36.972 8.013 1.00 37.56 103 PRO A CA 1
ATOM 789 C C . PRO A 1 103 ? 3.111 37.546 7.221 1.00 37.56 103 PRO A C 1
ATOM 791 O O . PRO A 1 103 ? 4.083 37.989 7.824 1.00 37.56 103 PRO A O 1
ATOM 794 N N . SER A 1 104 ? 3.048 37.499 5.885 1.00 37.97 104 SER A N 1
ATOM 795 C CA . SER A 1 104 ? 3.542 38.524 4.937 1.00 37.97 104 SER A CA 1
ATOM 796 C C . SER A 1 104 ? 3.929 37.948 3.567 1.00 37.97 104 SER A C 1
ATOM 798 O O . SER A 1 104 ? 4.507 36.872 3.448 1.00 37.97 104 SER A O 1
ATOM 800 N N . THR A 1 105 ? 3.671 38.768 2.544 1.00 34.50 105 THR A N 1
ATOM 801 C CA . THR A 1 105 ? 4.069 38.656 1.129 1.00 34.50 105 THR A CA 1
ATOM 802 C C . THR A 1 105 ? 3.106 37.888 0.219 1.00 34.50 105 THR A C 1
ATOM 804 O O . THR A 1 105 ? 3.021 36.663 0.208 1.00 34.50 105 THR A O 1
ATOM 807 N N . THR A 1 106 ? 2.400 38.673 -0.594 1.00 41.34 106 THR A N 1
ATOM 808 C CA . THR A 1 106 ? 1.495 38.314 -1.687 1.00 41.34 106 THR A CA 1
ATOM 809 C C . THR A 1 106 ? 2.203 37.427 -2.719 1.00 41.34 106 THR A C 1
ATOM 811 O O . THR A 1 106 ? 2.826 37.897 -3.667 1.00 41.34 106 THR A O 1
ATOM 814 N N . ARG A 1 107 ? 2.104 36.110 -2.534 1.00 37.06 107 ARG A N 1
ATOM 815 C CA . ARG A 1 107 ? 2.341 35.082 -3.558 1.00 37.06 107 ARG A CA 1
ATOM 816 C C . ARG A 1 107 ? 0.990 34.412 -3.823 1.00 37.06 107 ARG A C 1
ATOM 818 O O . ARG A 1 107 ? 0.256 34.228 -2.851 1.00 37.06 107 ARG A O 1
ATOM 825 N N . PRO A 1 108 ? 0.621 34.064 -5.074 1.00 38.00 108 PRO A N 1
ATOM 826 C CA . PRO A 1 108 ? -0.635 33.366 -5.326 1.00 38.00 108 PRO A CA 1
ATOM 827 C C . PRO A 1 108 ? -0.701 32.130 -4.428 1.00 38.00 108 PRO A C 1
ATOM 829 O O . PRO A 1 108 ? 0.216 31.305 -4.412 1.00 38.00 108 PRO A O 1
ATOM 832 N N . LEU A 1 109 ? -1.749 32.107 -3.604 1.00 41.84 109 LEU A N 1
ATOM 833 C CA . LEU A 1 109 ? -1.977 31.150 -2.537 1.00 41.84 109 LEU A CA 1
ATOM 834 C C . LEU A 1 109 ? -2.076 29.766 -3.179 1.00 41.84 109 LEU A C 1
ATOM 836 O O . LEU A 1 109 ? -3.084 29.444 -3.802 1.00 41.84 109 LEU A O 1
ATOM 840 N N . ALA A 1 110 ? -1.016 28.963 -3.076 1.00 45.12 110 ALA A N 1
ATOM 841 C CA . ALA A 1 110 ? -1.117 27.551 -3.397 1.00 45.12 110 ALA A CA 1
ATOM 842 C C . ALA A 1 110 ? -2.178 26.980 -2.453 1.00 45.12 110 ALA A C 1
ATOM 844 O O . ALA A 1 110 ? -1.973 26.938 -1.238 1.00 45.12 110 ALA A O 1
ATOM 845 N N . THR A 1 111 ? -3.341 26.623 -2.994 1.00 45.84 111 THR A N 1
ATOM 846 C CA . THR A 1 111 ? -4.371 25.897 -2.262 1.00 45.84 111 THR A CA 1
ATOM 847 C C . THR A 1 111 ? -3.771 24.554 -1.878 1.00 45.84 111 THR A C 1
ATOM 849 O O . THR A 1 111 ? -3.721 23.630 -2.683 1.00 45.84 111 THR A O 1
ATOM 852 N N . SER A 1 112 ? -3.240 24.467 -0.658 1.00 56.09 112 SER A N 1
ATOM 853 C CA . SER A 1 112 ? -2.827 23.196 -0.075 1.00 56.09 112 SER A CA 1
ATOM 854 C C . SER A 1 112 ? -4.089 22.355 0.077 1.00 56.09 112 SER A C 1
ATOM 856 O O . SER A 1 112 ? -4.937 22.630 0.930 1.00 56.09 112 SER A O 1
ATOM 858 N N . HIS A 1 113 ? -4.253 21.386 -0.818 1.00 59.56 113 HIS A N 1
ATOM 859 C CA . HIS A 1 113 ? -5.330 20.418 -0.732 1.00 59.56 113 HIS A CA 1
ATOM 860 C C . HIS A 1 113 ? -4.895 19.346 0.266 1.00 59.56 113 HIS A C 1
ATOM 862 O O . HIS A 1 113 ? -3.838 18.738 0.121 1.00 59.56 113 HIS A O 1
ATOM 868 N N . HIS A 1 114 ? -5.692 19.129 1.313 1.00 73.56 114 HIS A N 1
ATOM 869 C CA . HIS A 1 114 ? -5.464 18.002 2.219 1.00 73.56 114 HIS A CA 1
ATOM 870 C C . HIS A 1 114 ? -5.853 16.726 1.502 1.00 73.56 114 HIS A C 1
ATOM 872 O O . HIS A 1 114 ? -6.859 16.710 0.800 1.00 73.56 114 HIS A O 1
ATOM 878 N N . VAL A 1 115 ? -5.083 15.659 1.683 1.00 74.88 115 VAL A N 1
ATOM 879 C CA . VAL A 1 115 ? -5.287 14.411 0.954 1.00 74.88 115 VAL A CA 1
ATOM 880 C C . VAL A 1 115 ? -5.466 13.245 1.932 1.00 74.88 115 VAL A C 1
ATOM 882 O O . VAL A 1 115 ? -4.768 13.160 2.942 1.00 74.88 115 VAL A O 1
ATOM 885 N N . THR A 1 116 ? -6.398 12.329 1.647 1.00 71.38 116 THR A N 1
ATOM 886 C CA . THR A 1 116 ? -6.581 11.088 2.415 1.00 71.38 116 THR A CA 1
ATOM 887 C C . THR A 1 116 ? -5.318 10.234 2.368 1.00 71.38 116 THR A C 1
ATOM 889 O O . THR A 1 116 ? -4.756 10.030 1.287 1.00 71.38 116 THR A O 1
ATOM 892 N N . ALA A 1 117 ? -4.948 9.619 3.488 1.00 65.31 117 ALA A N 1
ATOM 893 C CA . ALA A 1 117 ? -3.804 8.709 3.527 1.00 65.31 117 ALA A CA 1
ATOM 894 C C . ALA A 1 117 ? -3.993 7.432 2.688 1.00 65.31 117 ALA A C 1
ATOM 896 O O . ALA A 1 117 ? -3.013 6.901 2.175 1.00 65.31 117 ALA A O 1
ATOM 897 N N . SER A 1 118 ? -5.228 6.927 2.555 1.00 64.88 118 SER A N 1
ATOM 898 C CA . SER A 1 118 ? -5.477 5.641 1.887 1.00 64.88 118 SER A CA 1
ATOM 899 C C . SER A 1 118 ? -5.775 5.766 0.391 1.00 64.88 118 SER A C 1
ATOM 901 O O . SER A 1 118 ? -5.300 4.952 -0.396 1.00 64.88 118 SER A O 1
ATOM 903 N N . THR A 1 119 ? -6.546 6.781 -0.014 1.00 71.44 119 THR A N 1
ATOM 904 C CA . THR A 1 119 ? -7.029 6.922 -1.402 1.00 71.44 119 THR A CA 1
ATOM 905 C C . THR A 1 119 ? -6.365 8.045 -2.186 1.00 71.44 119 THR A C 1
ATOM 907 O O . THR A 1 119 ? -6.699 8.250 -3.348 1.00 71.44 119 THR A O 1
ATOM 910 N N . SER A 1 120 ? -5.460 8.799 -1.559 1.00 75.56 120 SER A N 1
ATOM 911 C CA . SER A 1 120 ? -4.890 10.022 -2.126 1.00 75.56 120 SER A CA 1
ATOM 912 C C . SER A 1 120 ? -5.942 11.001 -2.697 1.00 75.56 120 SER A C 1
ATOM 914 O O . SER A 1 120 ? -5.638 11.782 -3.594 1.00 75.56 120 SER A O 1
ATOM 916 N N . SER A 1 121 ? -7.181 10.971 -2.187 1.00 76.00 121 SER A N 1
ATOM 917 C CA . SER A 1 121 ? -8.260 11.865 -2.614 1.00 76.00 121 SER A CA 1
ATOM 918 C C . SER A 1 121 ? -8.296 13.128 -1.749 1.00 76.00 121 SER A C 1
ATOM 920 O O . SER A 1 121 ? -7.911 13.073 -0.580 1.00 76.00 121 SER A O 1
ATOM 922 N N . PRO A 1 122 ? -8.712 14.283 -2.291 1.00 80.62 122 PRO A N 1
ATOM 923 C CA . PRO A 1 122 ? -8.776 15.511 -1.513 1.00 80.62 122 PRO A CA 1
ATOM 924 C C . PRO A 1 122 ? -9.836 15.415 -0.400 1.00 80.62 122 PRO A C 1
ATOM 926 O O . PRO A 1 122 ? -10.961 14.982 -0.641 1.00 80.62 122 PRO A O 1
ATOM 929 N N . ILE A 1 123 ? -9.484 15.842 0.814 1.00 80.69 123 ILE A N 1
ATOM 930 C CA . ILE A 1 123 ? -10.383 15.998 1.963 1.00 80.69 123 ILE A CA 1
ATOM 931 C C . ILE A 1 123 ? -10.616 17.491 2.188 1.00 80.69 123 ILE A C 1
ATOM 933 O O . ILE A 1 123 ? -9.679 18.235 2.478 1.00 80.69 123 ILE A O 1
ATOM 937 N N . ASP A 1 124 ? -11.873 17.924 2.129 1.00 82.50 124 ASP A N 1
ATOM 938 C CA . ASP A 1 124 ? -12.243 19.262 2.584 1.00 82.50 124 ASP A CA 1
ATOM 939 C C . ASP A 1 124 ? -12.424 19.274 4.106 1.00 82.50 124 ASP A C 1
ATOM 941 O O . ASP A 1 124 ? -13.251 18.548 4.650 1.00 82.50 124 ASP A O 1
ATOM 945 N N . ILE A 1 125 ? -11.634 20.095 4.796 1.00 79.56 125 ILE A N 1
ATOM 946 C CA . ILE A 1 125 ? -11.664 20.262 6.255 1.00 79.56 125 ILE A CA 1
ATOM 947 C C . ILE A 1 125 ? -12.171 21.644 6.678 1.00 79.56 125 ILE A C 1
ATOM 949 O O . ILE A 1 125 ? -12.115 21.978 7.864 1.00 79.56 125 ILE A O 1
ATOM 953 N N . SER A 1 126 ? -12.636 22.466 5.734 1.00 81.31 126 SER A N 1
ATOM 954 C CA . SER A 1 126 ? -13.116 23.830 5.993 1.00 81.31 126 SER A CA 1
ATOM 955 C C . SER A 1 126 ? -14.231 23.875 7.050 1.00 81.31 126 SER A C 1
ATOM 957 O O . SER A 1 126 ? -14.327 24.817 7.840 1.00 81.31 126 SER A O 1
ATOM 959 N N . SER A 1 127 ? -15.015 22.800 7.144 1.00 78.88 127 SER A N 1
ATOM 960 C CA . SER A 1 127 ? -16.093 22.620 8.114 1.00 78.88 127 SER A CA 1
ATOM 961 C C . SER A 1 127 ? -15.625 22.309 9.546 1.00 78.88 127 SER A C 1
ATOM 963 O O . SER A 1 127 ? -16.445 22.278 10.461 1.00 78.88 127 SER A O 1
ATOM 965 N N . LEU A 1 128 ? -14.330 22.059 9.783 1.00 82.88 128 LEU A N 1
ATOM 966 C CA . LEU A 1 128 ? -13.779 21.728 11.106 1.00 82.88 128 LEU A CA 1
ATOM 967 C C . LEU A 1 128 ? -13.484 22.986 11.936 1.00 82.88 128 LEU A C 1
ATOM 969 O O . LEU A 1 128 ? -12.329 23.338 12.215 1.00 82.88 128 LEU A O 1
ATOM 973 N N . GLN A 1 129 ? -14.550 23.653 12.365 1.00 81.44 129 GLN A N 1
ATOM 974 C CA . GLN A 1 129 ? -14.467 24.814 13.248 1.00 81.44 129 GLN A CA 1
ATOM 975 C C . GLN A 1 129 ? -14.208 24.391 14.708 1.00 81.44 129 GLN A C 1
ATOM 977 O O . GLN A 1 129 ? -14.542 23.262 15.093 1.00 81.44 129 GLN A O 1
ATOM 982 N N . PRO A 1 130 ? -13.610 25.253 15.553 1.00 82.00 130 PRO A N 1
ATOM 983 C CA . PRO A 1 130 ? -13.549 25.014 16.995 1.00 82.00 130 PRO A CA 1
ATOM 984 C C . PRO A 1 130 ? -14.927 24.647 17.565 1.00 82.00 130 PRO A C 1
ATOM 986 O O . PRO A 1 130 ? -15.948 25.130 17.087 1.00 82.00 130 PRO A O 1
ATOM 989 N N . CYS A 1 131 ? -14.950 23.772 18.569 1.00 79.12 131 CYS A N 1
ATOM 990 C CA . CYS A 1 131 ? -16.153 23.200 19.188 1.00 79.12 131 CYS A CA 1
ATOM 991 C C . CYS A 1 131 ? -16.988 22.258 18.298 1.00 79.12 131 CYS A C 1
ATOM 993 O O . CYS A 1 131 ? -17.958 21.680 18.787 1.00 79.12 131 CYS A O 1
ATOM 995 N N . THR A 1 132 ? -16.600 22.018 17.041 1.00 79.56 132 THR A N 1
ATOM 996 C CA . THR A 1 132 ? -17.243 20.983 16.216 1.00 79.56 132 THR A CA 1
ATOM 997 C C . THR A 1 132 ? -16.914 19.602 16.778 1.00 79.56 132 THR A C 1
ATOM 999 O O . THR A 1 132 ? -15.744 19.282 17.008 1.00 79.56 132 THR A O 1
ATOM 1002 N N . ARG A 1 133 ? -17.948 18.780 16.988 1.00 83.06 133 ARG A N 1
ATOM 1003 C CA . ARG A 1 133 ? -17.808 17.366 17.349 1.00 83.06 133 ARG A CA 1
ATOM 1004 C C . ARG A 1 133 ? -17.701 16.546 16.083 1.00 83.06 133 ARG A C 1
ATOM 1006 O O . ARG A 1 133 ? -18.583 16.615 15.225 1.00 83.06 133 ARG A O 1
ATOM 1013 N N . VAL A 1 134 ? -16.638 15.761 15.969 1.00 85.69 134 VAL A N 1
ATOM 1014 C CA . VAL A 1 134 ? -16.431 14.923 14.794 1.00 85.69 134 VAL A CA 1
ATOM 1015 C C . VAL A 1 134 ? -16.028 13.511 15.168 1.00 85.69 134 VAL A C 1
ATOM 1017 O O . VAL A 1 134 ? -15.249 13.273 16.087 1.00 85.69 134 VAL A O 1
ATOM 1020 N N . LYS A 1 135 ? -16.541 12.571 14.387 1.00 85.44 135 LYS A N 1
ATOM 1021 C CA . LYS A 1 135 ? -16.064 11.201 14.272 1.00 85.44 135 LYS A CA 1
ATOM 1022 C C . LYS A 1 135 ? -14.976 11.192 13.202 1.00 85.44 135 LYS A C 1
ATOM 1024 O O . LYS A 1 135 ? -15.278 11.370 12.026 1.00 85.44 135 LYS A O 1
ATOM 1029 N N . VAL A 1 136 ? -13.721 11.001 13.590 1.00 85.56 136 VAL A N 1
ATOM 1030 C CA . VAL A 1 136 ? -12.603 10.854 12.644 1.00 85.56 136 VAL A CA 1
ATOM 1031 C C . VAL A 1 136 ? -12.314 9.390 12.388 1.00 85.56 136 VAL A C 1
ATOM 1033 O O . VAL A 1 136 ? -12.554 8.563 13.256 1.00 85.56 136 VAL A O 1
ATOM 1036 N N . LYS A 1 137 ? -11.799 9.083 11.205 1.00 86.25 137 LYS A N 1
ATOM 1037 C CA . LYS A 1 137 ? -11.425 7.758 10.730 1.00 86.25 137 LYS A CA 1
ATOM 1038 C C . LYS A 1 137 ? -10.034 7.874 10.113 1.00 86.25 137 LYS A C 1
ATOM 1040 O O . LYS A 1 137 ? -9.855 8.707 9.228 1.00 86.25 137 LYS A O 1
ATOM 1045 N N . GLY A 1 138 ? -9.057 7.094 10.564 1.00 84.81 138 GLY A N 1
ATOM 1046 C CA . GLY A 1 138 ? -7.687 7.211 10.056 1.00 84.81 138 GLY A CA 1
ATOM 1047 C C . GLY A 1 138 ? -6.750 6.078 10.458 1.00 84.81 138 GLY A C 1
ATOM 1048 O O . GLY A 1 138 ? -7.136 5.165 11.186 1.00 84.81 138 GLY A O 1
ATOM 1049 N N . ILE A 1 139 ? -5.512 6.158 9.975 1.00 80.88 139 ILE A N 1
ATOM 1050 C CA . ILE A 1 139 ? -4.441 5.209 10.298 1.00 80.88 139 ILE A CA 1
ATOM 1051 C C . ILE A 1 139 ? -3.558 5.821 11.379 1.00 80.88 139 ILE A C 1
ATOM 1053 O O . ILE A 1 139 ? -3.092 6.954 11.245 1.00 80.88 139 ILE A O 1
ATOM 1057 N N . LEU A 1 140 ? -3.339 5.072 12.453 1.00 80.19 140 LEU A N 1
ATOM 1058 C CA . LEU A 1 140 ? -2.467 5.466 13.544 1.00 80.19 140 LEU A CA 1
ATOM 1059 C C . LEU A 1 140 ? -1.009 5.103 13.251 1.00 80.19 140 LEU A C 1
ATOM 1061 O O . LEU A 1 140 ? -0.707 3.974 12.874 1.00 80.19 140 LEU A O 1
ATOM 1065 N N . TYR A 1 141 ? -0.111 6.040 13.527 1.00 74.12 141 TYR A N 1
ATOM 1066 C CA . TYR A 1 141 ? 1.330 5.840 13.543 1.00 74.12 141 TYR A CA 1
ATOM 1067 C C . TYR A 1 141 ? 1.874 6.130 14.934 1.00 74.12 141 TYR A C 1
ATOM 1069 O O . TYR A 1 141 ? 1.507 7.125 15.569 1.00 74.12 141 TYR A O 1
ATOM 1077 N N . THR A 1 142 ? 2.790 5.280 15.380 1.00 70.62 142 THR A N 1
ATOM 1078 C CA . THR A 1 142 ? 3.495 5.448 16.647 1.00 70.62 142 THR A CA 1
ATOM 1079 C C . THR A 1 142 ? 4.921 5.896 16.360 1.00 70.62 142 THR A C 1
ATOM 1081 O O . THR A 1 142 ? 5.678 5.187 15.701 1.00 70.62 142 THR A O 1
ATOM 1084 N N . LEU A 1 143 ? 5.311 7.065 16.866 1.00 65.25 143 LEU A N 1
ATOM 1085 C CA . LEU A 1 143 ? 6.684 7.557 16.777 1.00 65.25 143 LEU A CA 1
ATOM 1086 C C . LEU A 1 143 ? 7.335 7.554 18.168 1.00 65.25 143 LEU A C 1
ATOM 1088 O O . LEU A 1 143 ? 6.793 8.177 19.089 1.00 65.25 143 LEU A O 1
ATOM 1092 N N . PRO A 1 144 ? 8.499 6.903 18.351 1.00 61.78 144 PRO A N 1
ATOM 1093 C CA . PRO A 1 144 ? 9.271 7.058 19.577 1.00 61.78 144 PRO A CA 1
ATOM 1094 C C . PRO A 1 144 ? 9.761 8.506 19.673 1.00 61.78 144 PRO A C 1
ATOM 1096 O O . PRO A 1 144 ? 10.358 9.029 18.728 1.00 61.78 144 PRO A O 1
ATOM 1099 N N . ILE A 1 145 ? 9.523 9.169 20.810 1.00 57.31 145 ILE A N 1
ATOM 1100 C CA . ILE A 1 145 ? 9.853 10.596 20.968 1.00 57.31 145 ILE A CA 1
ATOM 1101 C C . ILE A 1 145 ? 11.350 10.884 20.770 1.00 57.31 145 ILE A C 1
ATOM 1103 O O . ILE A 1 145 ? 11.689 11.959 20.283 1.00 57.31 145 ILE A O 1
ATOM 1107 N N . SER A 1 146 ? 12.239 9.921 21.035 1.00 52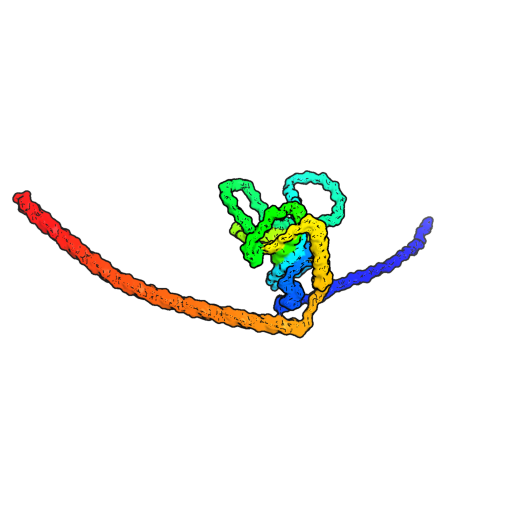.94 146 SER A N 1
ATOM 1108 C CA . SER A 1 146 ? 13.687 10.073 20.819 1.00 52.94 146 SER A CA 1
ATOM 1109 C C . SER A 1 146 ? 14.103 10.249 19.353 1.00 52.94 146 SER A C 1
ATOM 1111 O O . SER A 1 146 ? 15.202 10.731 19.097 1.00 52.94 146 SER A O 1
ATOM 1113 N N . LYS A 1 147 ? 13.249 9.883 18.385 1.00 48.41 147 LYS A N 1
ATOM 1114 C CA . LYS A 1 147 ? 13.540 9.975 16.941 1.00 48.41 147 LYS A CA 1
ATOM 1115 C C . LYS A 1 147 ? 12.791 11.110 16.238 1.00 48.41 147 LYS A C 1
ATOM 1117 O O . LYS A 1 147 ? 12.838 11.200 15.014 1.00 48.41 147 LYS A O 1
ATOM 1122 N N . TYR A 1 148 ? 12.076 11.959 16.977 1.00 45.81 148 TYR A N 1
ATOM 1123 C CA . TYR A 1 148 ? 11.341 13.065 16.373 1.00 45.81 148 TYR A CA 1
ATOM 1124 C C . TYR A 1 148 ? 12.268 14.256 16.105 1.00 45.81 148 TYR A C 1
ATOM 1126 O O . TYR A 1 148 ? 12.498 15.089 16.979 1.00 45.81 148 TYR A O 1
ATOM 1134 N N . THR A 1 149 ? 12.748 14.375 14.871 1.00 46.19 149 THR A N 1
ATOM 1135 C CA . THR A 1 149 ? 13.098 15.673 14.291 1.00 46.19 149 THR A CA 1
ATOM 1136 C C . THR A 1 149 ? 11.817 16.295 13.729 1.00 46.19 149 THR A C 1
ATOM 1138 O O . THR A 1 149 ? 11.137 15.645 12.930 1.00 46.19 149 THR A O 1
ATOM 1141 N N . PRO A 1 150 ? 11.427 17.518 14.138 1.00 47.97 150 PRO A N 1
ATOM 1142 C CA . PRO A 1 150 ? 10.297 18.195 13.516 1.00 47.97 150 PRO A CA 1
ATOM 1143 C C . PRO A 1 150 ? 10.535 18.283 12.002 1.00 47.97 150 PRO A C 1
ATOM 1145 O O . PRO A 1 150 ? 11.655 18.603 11.593 1.00 47.97 150 PRO A O 1
ATOM 1148 N N . PRO A 1 151 ? 9.531 17.962 11.164 1.00 44.59 151 PRO A N 1
ATOM 1149 C CA . PRO A 1 151 ? 9.704 18.016 9.722 1.00 44.59 151 PRO A CA 1
ATOM 1150 C C . PRO A 1 151 ? 10.118 19.432 9.318 1.00 44.59 151 PRO A C 1
ATOM 1152 O O . PRO A 1 151 ? 9.451 20.409 9.661 1.00 44.59 151 PRO A O 1
ATOM 1155 N N . SER A 1 152 ? 11.235 19.539 8.595 1.00 41.44 152 SER A N 1
ATOM 1156 C CA . SER A 1 152 ? 11.581 20.770 7.900 1.00 41.44 152 SER A CA 1
ATOM 1157 C C . SER A 1 152 ? 10.526 21.043 6.824 1.00 41.44 152 SER A C 1
ATOM 1159 O O . SER A 1 152 ? 9.977 20.131 6.207 1.00 41.44 152 SER A O 1
ATOM 1161 N N . ILE A 1 153 ? 10.231 22.326 6.650 1.00 39.62 153 ILE A N 1
ATOM 1162 C CA . ILE A 1 153 ? 9.011 22.958 6.116 1.00 39.62 153 ILE A CA 1
ATOM 1163 C C . ILE A 1 153 ? 8.590 22.567 4.673 1.00 39.62 153 ILE A C 1
ATOM 1165 O O . ILE A 1 153 ? 7.618 23.097 4.154 1.00 39.62 153 ILE A O 1
ATOM 1169 N N . ASN A 1 154 ? 9.223 21.595 4.010 1.00 33.19 154 ASN A N 1
ATOM 1170 C CA . ASN A 1 154 ? 9.111 21.433 2.552 1.00 33.19 154 ASN A CA 1
ATOM 1171 C C . ASN A 1 154 ? 8.592 20.071 2.047 1.00 33.19 154 ASN A C 1
ATOM 1173 O O . ASN A 1 154 ? 8.855 19.729 0.894 1.00 33.19 154 ASN A O 1
ATOM 1177 N N . ARG A 1 155 ? 7.864 19.271 2.843 1.00 35.56 155 ARG A N 1
ATOM 1178 C CA . ARG A 1 155 ? 7.268 18.010 2.344 1.00 35.56 155 ARG A CA 1
ATOM 1179 C C . ARG A 1 155 ? 5.744 17.944 2.495 1.00 35.56 155 ARG A C 1
ATOM 1181 O O . ARG A 1 155 ? 5.200 18.099 3.580 1.00 35.56 155 ARG A O 1
ATOM 1188 N N . THR A 1 156 ? 5.117 17.687 1.353 1.00 35.34 156 THR A N 1
ATOM 1189 C CA . THR A 1 156 ? 3.698 17.490 1.024 1.00 35.34 156 THR A CA 1
ATOM 1190 C C . THR A 1 156 ? 2.824 16.792 2.082 1.00 35.34 156 THR A C 1
ATOM 1192 O O . THR A 1 156 ? 3.032 15.625 2.402 1.00 35.34 156 THR A O 1
ATOM 1195 N N . GLU A 1 157 ? 1.800 17.524 2.540 1.00 44.25 157 GLU A N 1
ATOM 1196 C CA . GLU A 1 157 ? 0.360 17.184 2.427 1.00 44.25 157 GLU A CA 1
ATOM 1197 C C . GLU A 1 157 ? -0.194 15.902 3.088 1.00 44.25 157 GLU A C 1
ATOM 1199 O O . GLU A 1 157 ? -1.194 15.355 2.630 1.00 44.25 157 GLU A O 1
ATOM 1204 N N . ALA A 1 158 ? 0.364 15.446 4.214 1.00 40.75 158 ALA A N 1
ATOM 1205 C CA . ALA A 1 158 ? -0.328 14.495 5.097 1.00 40.75 158 ALA A CA 1
ATOM 1206 C C . ALA A 1 158 ? -0.860 15.208 6.351 1.00 40.75 158 ALA A C 1
ATOM 1208 O O . ALA A 1 158 ? -0.099 15.823 7.104 1.00 40.75 158 ALA A O 1
ATOM 1209 N N . MET A 1 159 ? -2.174 15.131 6.588 1.00 45.41 159 MET A N 1
ATOM 1210 C CA . MET A 1 159 ? -2.790 15.738 7.767 1.00 45.41 159 MET A CA 1
ATOM 1211 C C . MET A 1 159 ? -2.541 14.860 9.002 1.00 45.41 159 MET A C 1
ATOM 1213 O O . MET A 1 159 ? -3.159 13.810 9.176 1.00 45.41 159 MET A O 1
ATOM 1217 N N . ASN A 1 160 ? -1.632 15.319 9.861 1.00 46.75 160 ASN A N 1
ATOM 1218 C CA . ASN A 1 160 ? -1.253 14.652 11.102 1.00 46.75 160 ASN A CA 1
ATOM 1219 C C . ASN A 1 160 ? -2.065 15.236 12.262 1.00 46.75 160 ASN A C 1
ATOM 1221 O O . ASN A 1 160 ? -1.787 16.348 12.714 1.00 46.75 160 ASN A O 1
ATOM 1225 N N . VAL A 1 161 ? -3.058 14.500 12.768 1.00 51.19 161 VAL A N 1
ATOM 1226 C CA . VAL A 1 161 ? -3.704 14.872 14.032 1.00 51.19 161 VAL A CA 1
ATOM 1227 C C . VAL A 1 161 ? -2.827 14.364 15.168 1.00 51.19 161 VAL A C 1
ATOM 1229 O O . VAL A 1 161 ? -2.747 13.160 15.419 1.00 51.19 161 VAL A O 1
ATOM 1232 N N . MET A 1 162 ? -2.153 15.292 15.847 1.00 48.62 162 MET A N 1
ATOM 1233 C CA . MET A 1 162 ? -1.420 14.982 17.067 1.00 48.62 162 MET A CA 1
ATOM 1234 C C . MET A 1 162 ? -2.414 14.922 18.222 1.00 48.62 162 MET A C 1
ATOM 1236 O O . MET A 1 162 ? -3.068 15.916 18.547 1.00 48.62 162 MET A O 1
ATOM 1240 N N . ILE A 1 163 ? -2.526 13.748 18.834 1.00 52.94 163 ILE A N 1
ATOM 1241 C CA . ILE A 1 163 ? -3.278 13.584 20.072 1.00 52.94 163 ILE A CA 1
ATOM 1242 C C . ILE A 1 163 ? -2.251 13.792 21.191 1.00 52.94 163 ILE A C 1
ATOM 1244 O O . ILE A 1 163 ? -1.245 13.081 21.246 1.00 52.94 163 ILE A O 1
ATOM 1248 N N . LEU A 1 164 ? -2.476 14.794 22.050 1.00 49.22 164 LEU A N 1
ATOM 1249 C CA . LEU A 1 164 ? -1.690 15.016 23.272 1.00 49.22 164 LEU A CA 1
ATOM 1250 C C . LEU A 1 164 ? -2.541 14.739 24.524 1.00 49.22 164 LEU A C 1
ATOM 125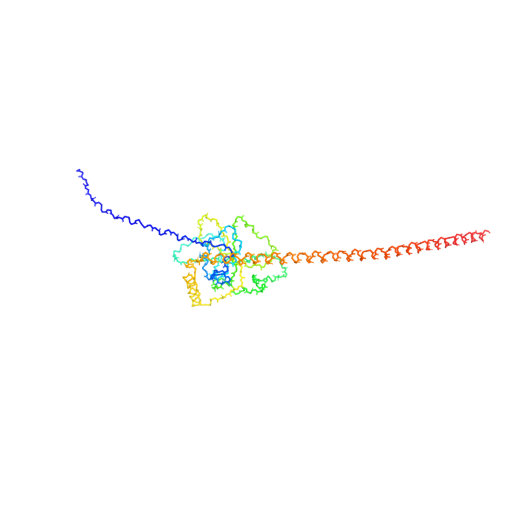2 O O . LEU A 1 164 ? -3.730 15.076 24.528 1.00 49.22 164 LEU A O 1
ATOM 1256 N N . PRO A 1 165 ? -1.985 14.105 25.576 1.00 45.06 165 PRO A N 1
ATOM 1257 C CA . PRO A 1 165 ? -2.687 13.968 26.844 1.00 45.06 165 PRO A CA 1
ATOM 1258 C C . PRO A 1 165 ? -2.743 15.337 27.536 1.00 45.06 165 PRO A C 1
ATOM 1260 O O . PRO A 1 165 ? -1.768 16.086 27.515 1.00 45.06 165 PRO A O 1
ATOM 1263 N N . SER A 1 166 ? -3.880 15.666 28.153 1.00 41.78 166 SER A N 1
ATOM 1264 C CA . SER A 1 166 ? -4.060 16.907 28.922 1.00 41.78 166 SER A CA 1
ATOM 1265 C C . SER A 1 166 ? -3.302 16.902 30.255 1.00 41.78 166 SER A C 1
ATOM 1267 O O . SER A 1 166 ? -3.014 17.968 30.784 1.00 41.78 166 SER A O 1
ATOM 1269 N N . ASN A 1 167 ? -2.941 15.717 30.765 1.00 46.69 167 ASN A N 1
ATOM 1270 C CA . ASN A 1 167 ? -2.212 15.541 32.021 1.00 46.69 167 ASN A CA 1
ATOM 1271 C C . ASN A 1 167 ? -0.823 14.929 31.767 1.00 46.69 167 ASN A C 1
ATOM 1273 O O . ASN A 1 167 ? -0.694 14.045 30.910 1.00 46.69 167 ASN A O 1
ATOM 1277 N N . PRO A 1 168 ? 0.216 15.337 32.520 1.00 47.28 168 PRO A N 1
ATOM 1278 C CA . PRO A 1 168 ? 1.534 14.724 32.431 1.00 47.28 168 PRO A CA 1
ATOM 1279 C C . PRO A 1 168 ? 1.465 13.273 32.927 1.00 47.28 168 PRO A C 1
ATOM 1281 O O . PRO A 1 168 ? 1.402 13.001 34.121 1.00 47.28 168 PRO A O 1
ATOM 1284 N N . LEU A 1 169 ? 1.464 12.323 31.991 1.00 48.78 169 LEU A N 1
ATOM 1285 C CA . LEU A 1 169 ? 1.622 10.903 32.299 1.00 48.78 169 LEU A CA 1
ATOM 1286 C C . LEU A 1 169 ? 3.055 10.624 32.806 1.00 48.78 169 LEU A C 1
ATOM 1288 O O . LEU A 1 169 ? 3.998 11.311 32.381 1.00 48.78 169 LEU A O 1
ATOM 1292 N N . PRO A 1 170 ? 3.233 9.622 33.693 1.00 48.31 170 PRO A N 1
ATOM 1293 C CA . PRO A 1 170 ? 4.532 9.261 34.254 1.00 48.31 170 PRO A CA 1
ATOM 1294 C C . PRO A 1 170 ? 5.558 8.922 33.157 1.00 48.31 170 PRO A C 1
ATOM 1296 O O . PRO A 1 170 ? 5.174 8.547 32.047 1.00 48.31 170 PRO A O 1
ATOM 1299 N N . PRO A 1 171 ? 6.868 9.037 33.446 1.00 46.19 171 PRO A N 1
ATOM 1300 C CA . PRO A 1 171 ? 7.955 8.996 32.465 1.00 46.19 171 PRO A CA 1
ATOM 1301 C C . PRO A 1 171 ? 8.280 7.573 31.976 1.00 46.19 171 PRO A C 1
ATOM 1303 O O . PRO A 1 171 ? 9.434 7.161 31.952 1.00 46.19 171 PRO A O 1
ATOM 1306 N N . ARG A 1 172 ? 7.273 6.795 31.573 1.00 48.72 172 ARG A N 1
ATOM 1307 C CA . ARG A 1 172 ? 7.493 5.623 30.719 1.00 48.72 172 ARG A CA 1
ATOM 1308 C C . ARG A 1 172 ? 7.507 6.084 29.272 1.00 48.72 172 ARG A C 1
ATOM 1310 O O . ARG A 1 172 ? 6.745 6.986 28.929 1.00 48.72 172 ARG A O 1
ATOM 1317 N N . GLU A 1 173 ? 8.417 5.502 28.490 1.00 53.53 173 GLU A N 1
ATOM 1318 C CA . GLU A 1 173 ? 8.677 5.753 27.066 1.00 53.53 173 GLU A CA 1
ATOM 1319 C C . GLU A 1 173 ? 7.498 6.435 26.375 1.00 53.53 173 GLU A C 1
ATOM 1321 O O . GLU A 1 173 ? 6.486 5.822 26.035 1.00 53.53 173 GLU A O 1
ATOM 1326 N N . ARG A 1 174 ? 7.591 7.761 26.259 1.00 59.91 174 ARG A N 1
ATOM 1327 C CA . ARG A 1 174 ? 6.515 8.551 25.684 1.00 59.91 174 ARG A CA 1
ATOM 1328 C C . ARG A 1 174 ? 6.505 8.249 24.189 1.00 59.91 174 ARG A C 1
ATOM 1330 O O . ARG A 1 174 ? 7.406 8.661 23.461 1.00 59.91 174 ARG A O 1
ATOM 1337 N N . PHE A 1 175 ? 5.505 7.509 23.738 1.00 60.25 175 PHE A N 1
ATOM 1338 C CA . PHE A 1 175 ? 5.202 7.374 22.324 1.00 60.25 175 PHE A CA 1
ATOM 1339 C C . PHE A 1 175 ? 4.308 8.537 21.900 1.00 60.25 175 PHE A C 1
ATOM 1341 O O . PHE A 1 175 ? 3.364 8.902 22.605 1.00 60.25 175 PHE A O 1
ATOM 1348 N N . ARG A 1 176 ? 4.614 9.144 20.752 1.00 68.62 176 ARG A N 1
ATOM 1349 C CA . ARG A 1 176 ? 3.718 10.108 20.116 1.00 68.62 176 ARG A CA 1
ATOM 1350 C C . ARG A 1 176 ? 2.851 9.363 19.112 1.00 68.62 176 ARG A C 1
ATOM 1352 O O . ARG A 1 176 ? 3.370 8.699 18.218 1.00 68.62 176 ARG A O 1
ATOM 1359 N N . TYR A 1 177 ? 1.543 9.526 19.253 1.00 74.44 177 TYR A N 1
ATOM 1360 C CA . TYR A 1 177 ? 0.556 9.004 18.325 1.00 74.44 177 TYR A CA 1
ATOM 1361 C C . TYR A 1 177 ? 0.196 10.068 17.290 1.00 74.44 177 TYR A C 1
ATOM 1363 O O . TYR A 1 177 ? -0.195 11.184 17.643 1.00 74.44 177 TYR A O 1
ATOM 1371 N N . ILE A 1 178 ? 0.337 9.719 16.016 1.00 78.12 178 ILE A N 1
ATOM 1372 C CA . ILE A 1 178 ? -0.103 10.536 14.887 1.00 78.12 178 ILE A CA 1
ATOM 1373 C C . ILE A 1 178 ? -1.226 9.788 14.186 1.00 78.12 178 ILE A C 1
ATOM 1375 O O . ILE A 1 178 ? -1.041 8.649 13.768 1.00 78.12 178 ILE A O 1
ATOM 1379 N N . LEU A 1 179 ? -2.389 10.421 14.058 1.00 79.88 179 LEU A N 1
ATOM 1380 C CA . LEU A 1 179 ? -3.479 9.888 13.250 1.00 79.88 179 LEU A CA 1
ATOM 1381 C C . LEU A 1 179 ? -3.450 10.556 11.876 1.00 79.88 179 LEU A C 1
ATOM 1383 O O . LEU A 1 179 ? -3.712 11.757 11.772 1.00 79.88 179 LEU A O 1
ATOM 1387 N N . ASN A 1 180 ? -3.182 9.769 10.838 1.00 82.19 180 ASN A N 1
ATOM 1388 C CA . ASN A 1 180 ? -3.350 10.212 9.462 1.00 82.19 180 ASN A CA 1
ATOM 1389 C C . ASN A 1 180 ? -4.822 10.075 9.093 1.00 82.19 180 ASN A C 1
ATOM 1391 O O . ASN A 1 180 ? -5.360 8.964 9.029 1.00 82.19 180 ASN A O 1
ATOM 1395 N N . LEU A 1 181 ? -5.473 11.214 8.884 1.00 81.56 181 LEU A N 1
ATOM 1396 C CA . LEU A 1 181 ? -6.902 11.266 8.620 1.00 81.56 181 LEU A CA 1
ATOM 1397 C C . LEU A 1 181 ? -7.232 10.654 7.250 1.00 81.56 181 LEU A C 1
ATOM 1399 O O . LEU A 1 181 ? -6.628 10.986 6.233 1.00 81.56 181 LEU A O 1
ATOM 1403 N N . ASP A 1 182 ? -8.219 9.764 7.234 1.00 83.00 182 ASP A N 1
ATOM 1404 C CA . ASP A 1 182 ? -8.796 9.199 6.018 1.00 83.00 182 ASP A CA 1
ATOM 1405 C C . ASP A 1 182 ? -10.168 9.812 5.740 1.00 83.00 182 ASP A C 1
ATOM 1407 O O . ASP A 1 182 ? -10.440 10.263 4.637 1.00 83.00 182 ASP A O 1
ATOM 1411 N N . ARG A 1 183 ? -11.052 9.864 6.742 1.00 84.19 183 ARG A N 1
ATOM 1412 C CA . ARG A 1 183 ? -12.387 10.474 6.621 1.00 84.19 183 ARG A CA 1
ATOM 1413 C C . ARG A 1 183 ? -12.806 11.084 7.947 1.00 84.19 183 ARG A C 1
ATOM 1415 O O . ARG A 1 183 ? -12.343 10.658 9.003 1.00 84.19 183 ARG A O 1
ATOM 1422 N N . PHE A 1 184 ? -13.736 12.027 7.918 1.00 87.00 184 PHE A N 1
ATOM 1423 C CA . PHE A 1 184 ? -14.415 12.479 9.126 1.00 87.00 184 PHE A CA 1
ATOM 1424 C C . PHE A 1 184 ? -15.911 12.659 8.880 1.00 87.00 184 PHE A C 1
ATOM 1426 O O . PHE A 1 184 ? -16.362 12.786 7.745 1.00 87.00 184 PHE A O 1
ATOM 1433 N N . GLN A 1 185 ? -16.676 12.642 9.963 1.00 87.50 185 GLN A N 1
ATOM 1434 C CA . GLN A 1 185 ? -18.109 12.878 9.974 1.00 87.50 185 GLN A CA 1
ATOM 1435 C C . GLN A 1 185 ? -18.427 13.846 11.110 1.00 87.50 185 GLN A C 1
ATOM 1437 O O . GLN A 1 185 ? -18.080 13.582 12.262 1.00 87.50 185 GLN A O 1
ATOM 1442 N N . ILE A 1 186 ? -19.089 14.956 10.793 1.00 87.62 186 ILE A N 1
ATOM 1443 C CA . ILE A 1 186 ? -19.591 15.886 11.807 1.00 87.62 186 ILE A CA 1
ATOM 1444 C C . ILE A 1 186 ? -20.768 15.239 12.532 1.00 87.62 186 ILE A C 1
ATOM 1446 O O . ILE A 1 186 ? -21.641 14.638 11.908 1.00 87.62 186 ILE A O 1
ATOM 1450 N N . LEU A 1 187 ? -20.767 15.348 13.858 1.00 89.06 187 LEU A N 1
ATOM 1451 C CA . LEU A 1 187 ? -21.848 14.893 14.720 1.00 89.06 187 LEU A CA 1
ATOM 1452 C C . LEU A 1 187 ? -22.701 16.119 15.083 1.00 89.06 187 LEU A C 1
ATOM 1454 O O . LEU A 1 187 ? -22.262 16.932 15.903 1.00 89.06 187 LEU A O 1
ATOM 1458 N N . PRO A 1 188 ? -23.877 16.299 14.451 1.00 89.88 188 PRO A N 1
ATOM 1459 C CA . PRO A 1 188 ? -24.649 17.534 14.583 1.00 89.88 188 PRO A CA 1
ATOM 1460 C C . PRO A 1 188 ? -25.253 17.701 15.982 1.00 89.88 188 PRO A C 1
ATOM 1462 O O . PRO A 1 188 ? -25.350 18.814 16.491 1.00 89.88 188 PRO A O 1
ATOM 1465 N N . ASP A 1 189 ? -25.619 16.600 16.636 1.00 93.25 189 ASP A N 1
ATOM 1466 C CA . ASP A 1 189 ? -26.383 16.592 17.877 1.00 93.25 189 ASP A CA 1
ATOM 1467 C C . ASP A 1 189 ? -25.795 15.646 18.935 1.00 93.25 189 ASP A C 1
ATOM 1469 O O . ASP A 1 189 ? -24.894 14.839 18.686 1.00 93.25 189 ASP A O 1
ATOM 1473 N N . LEU A 1 190 ? -26.324 15.762 20.157 1.00 92.12 190 LEU A N 1
ATOM 1474 C CA . LEU A 1 190 ? -25.962 14.882 21.268 1.00 92.12 190 LEU A CA 1
ATOM 1475 C C . LEU A 1 190 ? -26.381 13.429 21.000 1.00 92.12 190 LEU A C 1
ATOM 1477 O O . LEU A 1 190 ? -25.673 12.508 21.391 1.00 92.12 190 LEU A O 1
ATOM 1481 N N . ALA A 1 191 ? -27.490 13.202 20.291 1.00 94.69 191 ALA A N 1
ATOM 1482 C CA . ALA A 1 191 ? -27.953 11.853 19.978 1.00 94.69 191 ALA A CA 1
ATOM 1483 C C . ALA A 1 191 ? -26.952 11.088 19.091 1.00 94.69 191 ALA A C 1
ATOM 1485 O O . ALA A 1 191 ? -26.691 9.911 19.335 1.00 94.69 191 ALA A O 1
ATOM 1486 N N . SER A 1 192 ? -26.343 11.742 18.093 1.00 89.94 192 SER A N 1
ATOM 1487 C CA . SER A 1 192 ? -25.287 11.146 17.259 1.00 89.94 192 SER A CA 1
ATOM 1488 C C . SER A 1 192 ? -24.030 10.826 18.059 1.00 89.94 192 SER A C 1
ATOM 1490 O O . SER A 1 192 ? -23.398 9.794 17.831 1.00 89.94 192 SER A O 1
ATOM 1492 N N . GLU A 1 193 ? -23.682 11.689 19.011 1.00 88.94 193 GLU A N 1
ATOM 1493 C CA . GLU A 1 193 ? -22.573 11.455 19.931 1.00 88.94 193 GLU A CA 1
ATOM 1494 C C . GLU A 1 193 ? -22.832 10.252 20.845 1.00 88.94 193 GLU A C 1
ATOM 1496 O O . GLU A 1 193 ? -21.985 9.363 20.932 1.00 88.94 193 GLU A O 1
ATOM 1501 N N . LEU A 1 194 ? -24.023 10.163 21.441 1.00 90.81 194 LEU A N 1
ATOM 1502 C CA . LEU A 1 194 ? -24.423 9.031 22.278 1.00 90.81 194 LEU A CA 1
ATOM 1503 C C . LEU A 1 194 ? -24.460 7.716 21.491 1.00 90.81 194 LEU A C 1
ATOM 1505 O O . LEU A 1 194 ? -23.957 6.7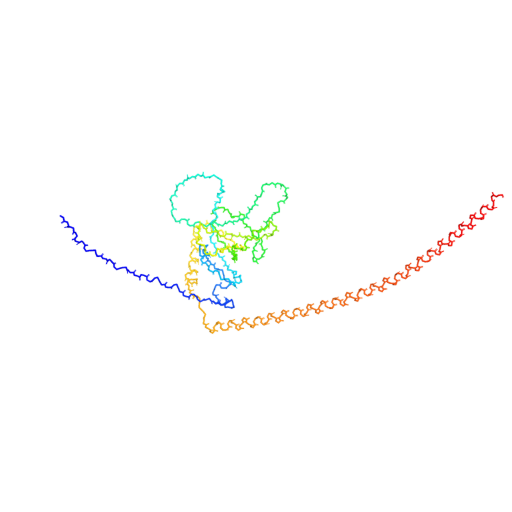04 21.975 1.00 90.81 194 LEU A O 1
ATOM 1509 N N . ARG A 1 195 ? -24.969 7.720 20.250 1.00 91.44 195 ARG A N 1
ATOM 1510 C CA . ARG A 1 195 ? -24.902 6.544 19.363 1.00 91.44 195 ARG A CA 1
ATOM 1511 C C . ARG A 1 195 ? -23.462 6.099 19.139 1.00 91.44 195 ARG A C 1
ATOM 1513 O O . ARG A 1 195 ? -23.162 4.914 19.264 1.00 91.44 195 ARG A O 1
ATOM 1520 N N . PHE A 1 196 ? -22.557 7.041 18.868 1.00 89.38 196 PHE A N 1
ATOM 1521 C CA . PHE A 1 196 ? -21.141 6.720 18.715 1.00 89.38 196 PHE A CA 1
ATOM 1522 C C . PHE A 1 196 ? -20.537 6.147 20.007 1.00 89.38 196 PHE A C 1
ATOM 1524 O O . PHE A 1 196 ? -19.756 5.194 19.947 1.00 89.38 196 PHE A O 1
ATOM 1531 N N . TRP A 1 197 ? -20.899 6.684 21.175 1.00 88.44 197 TRP A N 1
ATOM 1532 C CA . TRP A 1 197 ? -20.449 6.140 22.455 1.00 88.44 197 TRP A CA 1
ATOM 1533 C C . TRP A 1 197 ? -20.953 4.721 22.687 1.00 88.44 197 TRP A C 1
ATOM 1535 O O . TRP A 1 197 ? -20.153 3.887 23.101 1.00 88.44 197 TRP A O 1
ATOM 1545 N N . ASN A 1 198 ? -22.213 4.432 22.363 1.00 92.94 198 ASN A N 1
ATOM 1546 C CA . ASN A 1 198 ? -22.786 3.093 22.474 1.00 92.94 198 ASN A CA 1
ATOM 1547 C C . ASN A 1 198 ? -22.070 2.105 21.549 1.00 92.94 198 ASN A C 1
ATOM 1549 O O . ASN A 1 198 ? -21.578 1.087 22.022 1.00 92.94 198 ASN A O 1
ATOM 1553 N N . GLU A 1 199 ? -21.895 2.449 20.269 1.00 89.94 199 GLU A N 1
ATOM 1554 C CA . GLU A 1 199 ? -21.154 1.617 19.310 1.00 89.94 199 GLU A CA 1
ATOM 1555 C C . GLU A 1 199 ? -19.728 1.298 19.783 1.00 89.94 199 GLU A C 1
ATOM 1557 O O . GLU A 1 199 ? -19.219 0.192 19.596 1.00 89.94 199 GLU A O 1
ATOM 1562 N N . ARG A 1 200 ? -19.052 2.292 20.364 1.00 89.56 200 ARG A N 1
ATOM 1563 C CA . ARG A 1 200 ? -17.702 2.140 20.906 1.00 89.56 200 ARG A CA 1
ATOM 1564 C C . ARG A 1 200 ? -17.704 1.290 22.175 1.00 89.56 200 ARG A C 1
ATOM 1566 O O . ARG A 1 200 ? -16.798 0.486 22.355 1.00 89.56 200 ARG A O 1
ATOM 1573 N N . THR A 1 201 ? -18.676 1.487 23.062 1.00 89.19 201 THR A N 1
ATOM 1574 C CA . THR A 1 201 ? -18.809 0.699 24.291 1.00 89.19 201 THR A CA 1
ATOM 1575 C C . THR A 1 201 ? -19.053 -0.767 23.955 1.00 89.19 201 THR A C 1
ATOM 1577 O O . THR A 1 201 ? -18.302 -1.586 24.465 1.00 89.19 201 THR A O 1
ATOM 1580 N N . SER A 1 202 ? -19.967 -1.078 23.028 1.00 91.31 202 SER A N 1
ATOM 1581 C CA . SER A 1 202 ? -20.168 -2.440 22.511 1.00 91.31 202 SER A CA 1
ATOM 1582 C C . SER A 1 202 ? -18.871 -3.040 21.982 1.00 91.31 202 SER A C 1
ATOM 1584 O O . SER A 1 202 ? -18.466 -4.111 22.413 1.00 91.31 202 SER A O 1
ATOM 1586 N N . MET A 1 203 ? -18.133 -2.320 21.131 1.00 89.25 203 MET A N 1
ATOM 1587 C CA . MET A 1 203 ? -16.850 -2.818 20.622 1.00 89.25 203 MET A CA 1
ATOM 1588 C C . MET A 1 203 ? -15.816 -3.058 21.730 1.00 89.25 203 MET A C 1
ATOM 1590 O O . MET A 1 203 ? -15.059 -4.028 21.681 1.00 89.25 203 MET A O 1
ATOM 1594 N N . LEU A 1 204 ? -15.765 -2.177 22.730 1.00 87.06 204 LEU A N 1
ATOM 1595 C CA . LEU A 1 204 ? -14.873 -2.340 23.868 1.00 87.06 204 LEU A CA 1
ATOM 1596 C C . LEU A 1 204 ? -15.239 -3.599 24.660 1.00 87.06 204 LEU A C 1
ATOM 1598 O O . LEU A 1 204 ? -14.364 -4.419 24.902 1.00 87.06 204 LEU A O 1
ATOM 1602 N N . THR A 1 205 ? -16.508 -3.769 25.031 1.00 91.75 205 THR A N 1
ATOM 1603 C CA . THR A 1 205 ? -16.953 -4.871 25.894 1.00 91.75 205 THR A CA 1
ATOM 1604 C C . THR A 1 205 ? -16.988 -6.216 25.179 1.00 91.75 205 THR A C 1
ATOM 1606 O O . THR A 1 205 ? -16.609 -7.219 25.772 1.00 91.75 205 THR A O 1
ATOM 1609 N N . GLU A 1 206 ? -17.417 -6.242 23.918 1.00 91.56 206 GLU A N 1
ATOM 1610 C CA . GLU A 1 206 ? -17.630 -7.474 23.150 1.00 91.56 206 GLU A CA 1
ATOM 1611 C C . GLU A 1 206 ? -16.355 -7.967 22.459 1.00 91.56 206 GLU A C 1
ATOM 1613 O O . GLU A 1 206 ? -16.228 -9.161 22.218 1.00 91.56 206 GLU A O 1
ATOM 1618 N N . ILE A 1 207 ? -15.413 -7.072 22.125 1.00 90.19 207 ILE A N 1
ATOM 1619 C CA . ILE A 1 207 ? -14.215 -7.431 21.347 1.00 90.19 207 ILE A CA 1
ATOM 1620 C C . ILE A 1 207 ? -12.932 -7.138 22.122 1.00 90.19 207 ILE A C 1
ATOM 1622 O O . ILE A 1 207 ? -12.113 -8.028 22.314 1.00 90.19 207 ILE A O 1
ATOM 1626 N N . LEU A 1 208 ? -12.716 -5.891 22.551 1.00 86.31 208 LEU A N 1
ATOM 1627 C CA . LEU A 1 208 ? -11.396 -5.457 23.037 1.00 86.31 208 LEU A CA 1
ATOM 1628 C C . LEU A 1 208 ? -11.100 -5.858 24.491 1.00 86.31 208 LEU A C 1
ATOM 1630 O O . LEU A 1 208 ? -9.935 -5.949 24.872 1.00 86.31 208 LEU A O 1
ATOM 1634 N N . CYS A 1 209 ? -12.131 -6.050 25.313 1.00 85.88 209 CYS A N 1
ATOM 1635 C CA . CYS A 1 209 ? -11.998 -6.494 26.700 1.00 85.88 209 CYS A CA 1
ATOM 1636 C C . CYS A 1 209 ? -11.842 -8.012 26.825 1.00 85.88 209 CYS A C 1
ATOM 1638 O O . CYS A 1 209 ? -11.403 -8.481 27.875 1.00 85.88 209 CYS A O 1
ATOM 1640 N N . LEU A 1 210 ? -12.181 -8.771 25.781 1.00 86.25 210 LEU A N 1
ATOM 1641 C CA . LEU A 1 210 ? -11.981 -10.212 25.763 1.00 86.25 210 LEU A CA 1
ATOM 1642 C C . LEU A 1 210 ? -10.528 -10.512 25.371 1.00 86.25 210 LEU A C 1
ATOM 1644 O O . LEU A 1 210 ? -10.049 -9.995 24.358 1.00 86.25 210 LEU A O 1
ATOM 1648 N N . PRO A 1 211 ? -9.794 -11.323 26.154 1.00 87.56 211 PRO A N 1
ATOM 1649 C CA . PRO A 1 211 ? -8.447 -11.706 25.779 1.00 87.56 211 PRO A CA 1
ATOM 1650 C C . PRO A 1 211 ? -8.510 -12.549 24.504 1.00 87.56 211 PRO A C 1
ATOM 1652 O O . PRO A 1 211 ? -9.215 -13.555 24.426 1.00 87.56 211 PRO A O 1
ATOM 1655 N N . TRP A 1 212 ? -7.784 -12.112 23.479 1.00 88.88 212 TRP A N 1
ATOM 1656 C CA . TRP A 1 212 ? -7.691 -12.863 22.238 1.00 88.88 212 TRP A CA 1
ATOM 1657 C C . TRP A 1 212 ? -6.807 -14.090 22.452 1.00 88.88 212 TRP A C 1
ATOM 1659 O O . TRP A 1 212 ? -5.667 -13.970 22.906 1.00 88.88 212 TRP A O 1
ATOM 1669 N N . HIS A 1 213 ? -7.339 -15.261 22.112 1.00 90.19 213 HIS A N 1
ATOM 1670 C CA . HIS A 1 213 ? -6.651 -16.536 22.227 1.00 90.19 213 HIS A CA 1
ATOM 1671 C C . HIS A 1 213 ? -6.744 -17.311 20.913 1.00 90.19 213 HIS A C 1
ATOM 1673 O O . HIS A 1 213 ? -7.791 -17.352 20.275 1.00 90.19 213 HIS A O 1
ATOM 1679 N N . LEU A 1 214 ? -5.628 -17.926 20.544 1.00 92.38 214 LEU A N 1
ATOM 1680 C CA . LEU A 1 214 ? -5.485 -18.902 19.475 1.00 92.38 214 LEU A CA 1
ATOM 1681 C C . LEU A 1 214 ? -4.966 -20.203 20.077 1.00 92.38 214 LEU A C 1
ATOM 1683 O O . LEU A 1 214 ? -4.061 -20.196 20.924 1.00 92.38 214 LEU A O 1
ATOM 1687 N N . THR A 1 215 ? -5.512 -21.311 19.601 1.00 95.38 215 THR A N 1
ATOM 1688 C CA . THR A 1 215 ? -5.009 -22.654 19.884 1.00 95.38 215 THR A CA 1
ATOM 1689 C C . THR A 1 215 ? -3.622 -22.845 19.266 1.00 95.38 215 THR A C 1
ATOM 1691 O O . THR A 1 215 ? -3.243 -22.184 18.295 1.00 95.38 215 THR A O 1
ATOM 1694 N N . GLN A 1 216 ? -2.826 -23.769 19.812 1.00 95.19 216 GLN A N 1
ATOM 1695 C CA . GLN A 1 216 ? -1.505 -24.058 19.237 1.00 95.19 216 GLN A CA 1
ATOM 1696 C C . GLN A 1 216 ? -1.590 -24.583 17.797 1.00 95.19 216 GLN A C 1
ATOM 1698 O O . GLN A 1 216 ? -0.675 -24.350 17.007 1.00 95.19 216 GLN A O 1
ATOM 1703 N N . GLU A 1 217 ? -2.680 -25.269 17.455 1.00 96.94 217 GLU A N 1
ATOM 1704 C CA . GLU A 1 217 ? -2.939 -25.774 16.107 1.00 96.94 217 GLU A CA 1
ATOM 1705 C C . GLU A 1 217 ? -3.183 -24.628 15.122 1.00 96.94 217 GLU A C 1
ATOM 1707 O O . GLU A 1 217 ? -2.547 -24.590 14.068 1.00 96.94 217 GLU A O 1
ATOM 1712 N N . GLU A 1 218 ? -4.000 -23.637 15.495 1.00 95.50 218 GLU A N 1
ATOM 1713 C CA . GLU A 1 218 ? -4.207 -22.425 14.690 1.00 95.50 218 GLU A CA 1
ATOM 1714 C C . GLU A 1 218 ? -2.904 -21.647 14.504 1.00 95.50 218 GLU A C 1
ATOM 1716 O O . GLU A 1 218 ? -2.580 -21.242 13.390 1.00 95.50 218 GLU A O 1
ATOM 1721 N N . VAL A 1 219 ? -2.112 -21.474 15.570 1.00 95.25 219 VAL A N 1
ATOM 1722 C CA . VAL A 1 219 ? -0.812 -20.787 15.475 1.00 95.25 219 VAL A CA 1
ATOM 1723 C C . VAL A 1 219 ? 0.128 -21.520 14.516 1.00 95.25 219 VAL A C 1
ATOM 1725 O O . VAL A 1 219 ? 0.797 -20.875 13.706 1.00 95.25 219 VAL A O 1
ATOM 1728 N N . ARG A 1 220 ? 0.175 -22.858 14.572 1.00 96.31 220 ARG A N 1
ATOM 1729 C CA . ARG A 1 220 ? 0.994 -23.673 13.664 1.00 96.31 220 ARG A CA 1
ATOM 1730 C C . ARG A 1 220 ? 0.525 -23.535 12.216 1.00 96.31 220 ARG A C 1
ATOM 1732 O O . ARG A 1 220 ? 1.348 -23.252 11.352 1.00 96.31 220 ARG A O 1
ATOM 1739 N N . SER A 1 221 ? -0.780 -23.645 11.970 1.00 97.00 221 SER A N 1
ATOM 1740 C CA . SER A 1 221 ? -1.354 -23.487 10.629 1.00 97.00 221 SER A CA 1
ATOM 1741 C C . SER A 1 221 ? -1.075 -22.093 10.050 1.00 97.00 221 SER A C 1
ATOM 1743 O O . SER A 1 221 ? -0.616 -21.967 8.915 1.00 97.00 221 SER A O 1
ATOM 1745 N N . LEU A 1 222 ? -1.252 -21.031 10.844 1.00 94.81 222 LEU A N 1
ATOM 1746 C CA . LEU A 1 222 ? -0.960 -19.658 10.416 1.00 94.81 222 LEU A CA 1
ATOM 1747 C C . LEU A 1 222 ? 0.524 -19.453 10.096 1.00 94.81 222 LEU A C 1
ATOM 1749 O O . LEU A 1 222 ? 0.859 -18.713 9.168 1.00 94.81 222 LEU A O 1
ATOM 1753 N N . LYS A 1 223 ? 1.415 -20.117 10.837 1.00 95.69 223 LYS A N 1
ATOM 1754 C CA . LYS A 1 223 ? 2.853 -20.095 10.565 1.00 95.69 223 LYS A CA 1
ATOM 1755 C C . LYS A 1 223 ? 3.182 -20.756 9.223 1.00 95.69 223 LYS A C 1
ATOM 1757 O O . LYS A 1 223 ? 3.895 -20.154 8.426 1.00 95.69 223 LYS A O 1
ATOM 1762 N N . GLU A 1 224 ? 2.629 -21.935 8.949 1.00 97.44 224 GLU A N 1
ATOM 1763 C CA . GLU A 1 224 ? 2.829 -22.655 7.681 1.00 97.44 224 GLU A CA 1
ATOM 1764 C C . GLU A 1 224 ? 2.344 -21.831 6.479 1.00 97.44 224 GLU A C 1
ATOM 1766 O O . GLU A 1 224 ? 3.072 -21.668 5.497 1.00 97.44 224 GLU A O 1
ATOM 1771 N N . VAL A 1 225 ? 1.158 -21.219 6.582 1.00 95.81 225 VAL A N 1
ATOM 1772 C CA . VAL A 1 225 ? 0.624 -20.319 5.544 1.00 95.81 225 VAL A CA 1
ATOM 1773 C C . VAL A 1 225 ? 1.553 -19.123 5.317 1.00 95.81 225 VAL A C 1
ATOM 1775 O O . VAL A 1 225 ? 1.816 -18.740 4.174 1.00 95.81 225 VAL A O 1
ATOM 1778 N N . ALA A 1 226 ? 2.080 -18.525 6.388 1.00 92.94 226 ALA A N 1
ATOM 1779 C CA . ALA A 1 226 ? 2.987 -17.389 6.280 1.00 92.94 226 ALA A CA 1
ATOM 1780 C C . ALA A 1 226 ? 4.331 -17.759 5.629 1.00 92.94 226 ALA A C 1
ATOM 1782 O O . ALA A 1 226 ? 4.843 -16.989 4.810 1.00 92.94 226 ALA A O 1
ATOM 1783 N N . GLU A 1 227 ? 4.882 -18.931 5.947 1.00 94.94 227 GLU A N 1
ATOM 1784 C CA . GLU A 1 227 ? 6.101 -19.462 5.328 1.00 94.94 227 GLU A CA 1
ATOM 1785 C C . GLU A 1 227 ? 5.888 -19.764 3.838 1.00 94.94 227 GLU A C 1
ATOM 1787 O O . GLU A 1 227 ? 6.698 -19.358 2.997 1.00 94.94 227 GLU A O 1
ATOM 1792 N N . GLU A 1 228 ? 4.760 -20.379 3.479 1.00 96.62 228 GLU A N 1
ATOM 1793 C CA . GLU A 1 228 ? 4.409 -20.646 2.085 1.00 96.62 228 GLU A CA 1
ATOM 1794 C C . GLU A 1 228 ? 4.226 -19.340 1.284 1.00 96.62 228 GLU A C 1
ATOM 1796 O O . GLU A 1 228 ? 4.735 -19.199 0.164 1.00 96.62 228 GLU A O 1
ATOM 1801 N N . GLU A 1 229 ? 3.545 -18.339 1.853 1.00 93.44 229 GLU A N 1
ATOM 1802 C CA . GLU A 1 229 ? 3.419 -17.011 1.245 1.00 93.44 229 GLU A CA 1
ATOM 1803 C C . GLU A 1 229 ? 4.777 -16.324 1.072 1.00 93.44 229 GLU A C 1
ATOM 1805 O O . GLU A 1 229 ? 5.024 -15.695 0.035 1.00 93.44 229 GLU A O 1
ATOM 1810 N N . ALA A 1 230 ? 5.663 -16.425 2.065 1.00 92.44 230 ALA A N 1
ATOM 1811 C CA . ALA A 1 230 ? 7.009 -15.867 2.000 1.00 92.44 230 ALA A CA 1
ATOM 1812 C C . ALA A 1 230 ? 7.827 -16.522 0.880 1.00 92.44 230 ALA A C 1
ATOM 1814 O O . ALA A 1 230 ? 8.413 -15.811 0.057 1.00 92.44 230 ALA A O 1
ATOM 1815 N N . TYR A 1 231 ? 7.776 -17.851 0.772 1.00 95.50 231 TYR A N 1
ATOM 1816 C CA . TYR A 1 231 ? 8.415 -18.606 -0.302 1.00 95.50 231 TYR A CA 1
ATOM 1817 C C . TYR A 1 231 ? 7.879 -18.202 -1.685 1.00 95.50 231 TYR A C 1
ATOM 1819 O O . TYR A 1 231 ? 8.645 -17.874 -2.598 1.00 95.50 231 TYR A O 1
ATOM 1827 N N . LYS A 1 232 ? 6.549 -18.120 -1.845 1.00 96.12 232 LYS A N 1
ATOM 1828 C CA . LYS A 1 232 ? 5.906 -17.648 -3.086 1.00 96.12 232 LYS A CA 1
ATOM 1829 C C . LYS A 1 232 ? 6.339 -16.221 -3.439 1.00 96.12 232 LYS A C 1
ATOM 1831 O O . LYS A 1 232 ? 6.607 -15.934 -4.610 1.00 96.12 232 LYS A O 1
ATOM 1836 N N . ARG A 1 233 ? 6.429 -15.321 -2.454 1.00 93.81 233 ARG A N 1
ATOM 1837 C CA . ARG A 1 233 ? 6.857 -13.924 -2.640 1.00 93.81 233 ARG A CA 1
ATOM 1838 C C . ARG A 1 233 ? 8.320 -13.836 -3.073 1.00 93.81 233 ARG A C 1
ATOM 1840 O O . ARG A 1 233 ? 8.613 -13.127 -4.036 1.00 93.81 233 ARG A O 1
ATOM 1847 N N . GLN A 1 234 ? 9.206 -14.598 -2.435 1.00 93.38 234 GLN A N 1
ATOM 1848 C CA . GLN A 1 234 ? 10.622 -14.677 -2.797 1.00 93.38 234 GLN A CA 1
ATOM 1849 C C . GLN A 1 234 ? 10.804 -15.202 -4.225 1.00 93.38 234 GLN A C 1
ATOM 1851 O O . GLN A 1 234 ? 11.507 -14.587 -5.026 1.00 93.38 234 GLN A O 1
ATOM 1856 N N . ASN A 1 235 ? 10.092 -16.269 -4.591 1.00 96.31 235 ASN A N 1
ATOM 1857 C CA . ASN A 1 235 ? 10.131 -16.822 -5.943 1.00 96.31 235 ASN A CA 1
ATOM 1858 C C . ASN A 1 235 ? 9.628 -15.836 -7.005 1.00 96.31 235 ASN A C 1
ATOM 1860 O O . ASN A 1 235 ? 10.241 -15.696 -8.066 1.00 96.31 235 ASN A O 1
ATOM 1864 N N . ARG A 1 236 ? 8.531 -15.115 -6.739 1.00 95.25 236 ARG A N 1
ATOM 1865 C CA . ARG A 1 236 ? 8.038 -14.061 -7.644 1.00 95.25 236 ARG A CA 1
ATOM 1866 C C . ARG A 1 236 ? 9.064 -12.935 -7.801 1.00 95.25 236 ARG A C 1
ATOM 1868 O O . ARG A 1 236 ? 9.332 -12.525 -8.928 1.00 95.25 236 ARG A O 1
ATOM 1875 N N . ALA A 1 237 ? 9.675 -12.482 -6.707 1.00 94.81 237 ALA A N 1
ATOM 1876 C CA . ALA A 1 237 ? 10.711 -11.451 -6.738 1.00 94.81 237 ALA A CA 1
ATOM 1877 C C . ALA A 1 237 ? 11.952 -11.902 -7.528 1.00 94.81 237 ALA A C 1
ATOM 1879 O O . ALA A 1 237 ? 12.453 -11.152 -8.367 1.00 94.81 237 ALA A O 1
ATOM 1880 N N . ALA A 1 238 ? 12.396 -13.146 -7.337 1.00 95.94 238 ALA A N 1
ATOM 1881 C CA . ALA A 1 238 ? 13.509 -13.728 -8.082 1.00 95.94 238 ALA A CA 1
ATOM 1882 C C . ALA A 1 238 ? 13.216 -13.792 -9.590 1.00 95.94 238 ALA A C 1
ATOM 1884 O O . ALA A 1 238 ? 14.047 -13.373 -10.397 1.00 95.94 238 ALA A O 1
ATOM 1885 N N . ARG A 1 239 ? 12.009 -14.228 -9.984 1.00 95.62 239 ARG A N 1
ATOM 1886 C CA . ARG A 1 239 ? 11.569 -14.250 -11.393 1.00 95.62 239 ARG A CA 1
ATOM 1887 C C . ARG A 1 239 ? 11.552 -12.854 -12.015 1.00 95.62 239 ARG A C 1
ATOM 1889 O O . ARG A 1 239 ? 12.040 -12.674 -13.130 1.00 95.62 239 ARG A O 1
ATOM 1896 N N . LEU A 1 240 ? 11.022 -11.862 -11.299 1.00 95.75 240 LEU A N 1
ATOM 1897 C CA . LEU A 1 240 ? 10.995 -10.474 -11.765 1.00 95.75 240 LEU A CA 1
ATOM 1898 C C . LEU A 1 240 ? 12.409 -9.905 -11.913 1.00 95.75 240 LEU A C 1
ATOM 1900 O O . LEU A 1 240 ? 12.718 -9.314 -12.946 1.00 95.75 240 LEU A O 1
ATOM 1904 N N . SER A 1 241 ? 13.283 -10.139 -10.933 1.00 96.25 241 SER A N 1
ATOM 1905 C CA . SER A 1 241 ? 14.682 -9.706 -10.986 1.00 96.25 241 SER A CA 1
ATOM 1906 C C . SER A 1 241 ? 15.434 -10.357 -12.152 1.00 96.25 241 SER A C 1
ATOM 1908 O O . SER A 1 241 ? 16.091 -9.663 -12.929 1.00 96.25 241 SER A O 1
ATOM 1910 N N . ALA A 1 242 ? 15.276 -11.668 -12.353 1.00 96.56 242 ALA A N 1
ATOM 1911 C CA . ALA A 1 242 ? 15.867 -12.382 -13.483 1.00 96.56 242 ALA A CA 1
ATOM 1912 C C . ALA A 1 242 ? 15.364 -11.834 -14.830 1.00 96.56 242 ALA A C 1
ATOM 1914 O O . ALA A 1 242 ? 16.159 -11.555 -15.731 1.00 96.56 242 ALA A O 1
ATOM 1915 N N . SER A 1 243 ? 14.055 -11.592 -14.953 1.00 95.88 243 SER A N 1
ATOM 1916 C CA . SER A 1 243 ? 13.482 -10.987 -16.158 1.00 95.88 243 SER A CA 1
ATOM 1917 C C . SER A 1 243 ? 14.002 -9.569 -16.402 1.00 95.88 243 SER A C 1
ATOM 1919 O O . SER A 1 243 ? 14.233 -9.209 -17.558 1.00 95.88 243 SER A O 1
ATOM 1921 N N . GLN A 1 244 ? 14.169 -8.753 -15.359 1.00 95.81 244 GLN A N 1
ATOM 1922 C CA . GLN A 1 244 ? 14.722 -7.403 -15.481 1.00 95.81 244 GLN A CA 1
ATOM 1923 C C . GLN A 1 244 ? 16.180 -7.439 -15.939 1.00 95.81 244 GLN A C 1
ATOM 1925 O O . GLN A 1 244 ? 16.537 -6.697 -16.852 1.00 95.81 244 GLN A O 1
ATOM 1930 N N . ARG A 1 245 ? 16.995 -8.346 -15.384 1.00 96.19 245 ARG A N 1
ATOM 1931 C CA . ARG A 1 245 ? 18.389 -8.553 -15.810 1.00 96.19 245 ARG A CA 1
ATOM 1932 C C . ARG A 1 245 ? 18.472 -8.903 -17.293 1.00 96.19 245 ARG A C 1
ATOM 1934 O O . ARG A 1 245 ? 19.198 -8.244 -18.031 1.00 96.19 245 ARG A O 1
ATOM 1941 N N . LEU A 1 246 ? 17.658 -9.856 -17.750 1.00 96.81 246 LEU A N 1
ATOM 1942 C CA . LEU A 1 246 ? 17.630 -10.256 -19.159 1.00 96.81 246 LEU A CA 1
ATOM 1943 C C . LEU A 1 246 ? 17.191 -9.109 -20.085 1.00 96.81 246 LEU A C 1
ATOM 1945 O O . LEU A 1 246 ? 17.757 -8.920 -21.162 1.00 96.81 246 LEU A O 1
ATOM 1949 N N . ARG A 1 247 ? 16.188 -8.317 -19.681 1.00 96.25 247 ARG A N 1
ATOM 1950 C CA . ARG A 1 247 ? 15.747 -7.137 -20.447 1.00 96.25 247 ARG A CA 1
ATOM 1951 C C . ARG A 1 247 ? 16.834 -6.065 -20.511 1.00 96.25 247 ARG A C 1
ATOM 1953 O O . ARG A 1 247 ? 17.080 -5.534 -21.592 1.00 96.25 247 ARG A O 1
ATOM 1960 N N . ALA A 1 248 ? 17.497 -5.783 -19.393 1.00 96.50 248 ALA A N 1
ATOM 1961 C CA . ALA A 1 248 ? 18.595 -4.825 -19.328 1.00 96.50 248 ALA A CA 1
ATOM 1962 C C . ALA A 1 248 ? 19.778 -5.260 -20.205 1.00 96.50 248 ALA A C 1
ATOM 1964 O O . ALA A 1 248 ? 20.332 -4.446 -20.939 1.00 96.50 248 ALA A O 1
ATOM 1965 N N . GLU A 1 249 ? 20.124 -6.548 -20.201 1.00 96.94 249 GLU A N 1
ATOM 1966 C CA . GLU A 1 249 ? 21.177 -7.086 -21.061 1.00 96.94 249 GLU A CA 1
ATOM 1967 C C . GLU A 1 249 ? 20.821 -6.959 -22.550 1.00 96.94 249 GLU A C 1
ATOM 1969 O O . GLU A 1 249 ? 21.621 -6.468 -23.347 1.00 96.94 249 GLU A O 1
ATOM 1974 N N . ARG A 1 250 ? 19.593 -7.328 -22.939 1.00 97.00 250 ARG A N 1
ATOM 1975 C CA . ARG A 1 250 ? 19.114 -7.155 -24.322 1.00 97.00 250 ARG A CA 1
ATOM 1976 C C . ARG A 1 250 ? 19.140 -5.690 -24.759 1.00 97.00 250 ARG A C 1
ATOM 1978 O O . ARG A 1 250 ? 19.507 -5.413 -25.901 1.00 97.00 250 ARG A O 1
ATOM 1985 N N . ALA A 1 251 ? 18.776 -4.768 -23.866 1.00 96.94 251 ALA A N 1
ATOM 1986 C CA . ALA A 1 251 ? 18.847 -3.333 -24.119 1.00 96.94 251 ALA A CA 1
ATOM 1987 C C . ALA A 1 251 ? 20.298 -2.873 -24.328 1.00 96.94 251 ALA A C 1
ATOM 1989 O O . ALA A 1 251 ? 20.575 -2.219 -25.330 1.00 96.94 251 ALA A O 1
ATOM 1990 N N . ARG A 1 252 ? 21.238 -3.302 -23.473 1.00 96.88 252 ARG A N 1
ATOM 1991 C CA . ARG A 1 252 ? 22.677 -3.016 -23.634 1.00 96.88 252 ARG A CA 1
ATOM 1992 C C . ARG A 1 252 ? 23.214 -3.502 -24.978 1.00 96.88 252 ARG A C 1
ATOM 1994 O O . ARG A 1 252 ? 23.786 -2.716 -25.722 1.00 96.88 252 ARG A O 1
ATOM 2001 N N . ARG A 1 253 ? 22.927 -4.755 -25.353 1.00 96.88 253 ARG A N 1
ATOM 2002 C CA . ARG A 1 253 ? 23.329 -5.311 -26.661 1.00 96.88 253 ARG A CA 1
ATOM 2003 C C . ARG A 1 253 ? 22.724 -4.555 -27.846 1.00 96.88 253 ARG A C 1
ATOM 2005 O O . ARG A 1 253 ? 23.231 -4.651 -28.961 1.00 96.88 253 ARG A O 1
ATOM 2012 N N . LYS A 1 254 ? 21.569 -3.906 -27.673 1.00 96.81 254 LYS A N 1
ATOM 2013 C CA . LYS A 1 254 ? 20.958 -3.077 -28.720 1.00 96.81 254 LYS A CA 1
ATOM 2014 C C . LYS A 1 254 ? 21.680 -1.734 -28.828 1.00 96.81 254 LYS A C 1
ATOM 2016 O O . LYS A 1 254 ? 22.060 -1.376 -29.935 1.00 96.81 254 LYS A O 1
ATOM 2021 N N . VAL A 1 255 ? 21.925 -1.072 -27.694 1.00 97.25 255 VAL A N 1
ATOM 2022 C CA . VAL A 1 255 ? 22.691 0.183 -27.625 1.00 97.25 255 VAL A CA 1
ATOM 2023 C C . VAL A 1 255 ? 24.064 0.008 -28.270 1.00 97.25 255 VAL A C 1
ATOM 2025 O O . VAL A 1 255 ? 24.382 0.742 -29.194 1.00 97.25 255 VAL A O 1
ATOM 2028 N N . GLU A 1 256 ? 24.810 -1.036 -27.906 1.00 96.56 256 GLU A N 1
ATOM 2029 C CA . GLU A 1 256 ? 26.135 -1.318 -28.479 1.00 96.56 256 GLU A CA 1
ATOM 2030 C C . GLU A 1 256 ? 26.090 -1.518 -30.007 1.00 96.56 256 GLU A C 1
ATOM 2032 O O . GLU A 1 256 ? 26.916 -0.990 -30.753 1.00 96.56 256 GLU A O 1
ATOM 2037 N N . ARG A 1 257 ? 25.080 -2.243 -30.512 1.00 97.38 257 ARG A N 1
ATOM 2038 C CA . ARG A 1 257 ? 24.881 -2.421 -31.960 1.00 97.38 257 ARG A CA 1
ATOM 2039 C C . ARG A 1 257 ? 24.565 -1.105 -32.663 1.00 97.38 257 ARG A C 1
ATOM 2041 O O . ARG A 1 257 ? 25.015 -0.901 -33.791 1.00 97.38 257 ARG A O 1
ATOM 2048 N N . ASP A 1 258 ? 23.770 -0.247 -32.040 1.00 96.31 258 ASP A N 1
ATOM 2049 C CA . ASP A 1 258 ? 23.377 1.034 -32.616 1.00 96.31 258 ASP A CA 1
ATOM 2050 C C . ASP A 1 258 ? 24.539 2.043 -32.572 1.00 96.31 258 ASP A C 1
ATOM 2052 O O . ASP A 1 258 ? 24.796 2.705 -33.579 1.00 96.31 258 ASP A O 1
ATOM 2056 N N . GLU A 1 259 ? 25.340 2.053 -31.505 1.00 97.38 259 GLU A N 1
ATOM 2057 C CA . GLU A 1 259 ? 26.601 2.802 -31.415 1.00 97.38 259 GLU A CA 1
ATOM 2058 C C . GLU A 1 259 ? 27.609 2.352 -32.477 1.00 97.38 259 GLU A C 1
ATOM 2060 O O . GLU A 1 259 ? 28.199 3.180 -33.171 1.00 97.38 259 GLU A O 1
ATOM 2065 N N . ALA A 1 260 ? 27.766 1.042 -32.688 1.00 97.31 260 ALA A N 1
ATOM 2066 C CA . ALA A 1 260 ? 28.650 0.520 -33.726 1.00 97.31 260 ALA A CA 1
ATOM 2067 C C . ALA A 1 260 ? 28.205 0.948 -35.137 1.00 97.31 260 ALA A C 1
ATOM 2069 O O . ALA A 1 260 ? 29.040 1.289 -35.982 1.00 97.31 260 ALA A O 1
ATOM 2070 N N . LYS A 1 261 ? 26.892 0.963 -35.411 1.00 97.50 261 LYS A N 1
ATOM 2071 C CA . LYS A 1 261 ? 26.351 1.476 -36.682 1.00 97.50 261 LYS A CA 1
ATOM 2072 C C . LYS A 1 261 ? 26.610 2.970 -36.829 1.00 97.50 261 LYS A C 1
ATOM 2074 O O . LYS A 1 261 ? 27.029 3.394 -37.906 1.00 97.50 261 LYS A O 1
ATOM 2079 N N . LEU A 1 262 ? 26.375 3.748 -35.772 1.00 96.94 262 LEU A N 1
ATOM 2080 C CA . LEU A 1 262 ? 26.604 5.188 -35.774 1.00 96.94 262 LEU A CA 1
ATOM 2081 C C . LEU A 1 262 ? 28.081 5.499 -36.030 1.00 96.94 262 LEU A C 1
ATOM 2083 O O . LEU A 1 262 ? 28.393 6.274 -36.928 1.00 96.94 262 LEU A O 1
ATOM 2087 N N . ARG A 1 263 ? 28.989 4.795 -35.348 1.00 97.12 263 ARG A N 1
ATOM 2088 C CA . ARG A 1 263 ? 30.437 4.925 -35.537 1.00 97.12 263 ARG A CA 1
ATOM 2089 C C . ARG A 1 263 ? 30.868 4.600 -36.965 1.00 97.12 263 ARG A C 1
ATOM 2091 O O . ARG A 1 263 ? 31.665 5.329 -37.543 1.00 97.12 263 ARG A O 1
ATOM 2098 N N . LYS A 1 264 ? 30.320 3.540 -37.571 1.00 97.75 264 LYS A N 1
ATOM 2099 C CA . LYS A 1 264 ? 30.593 3.203 -38.980 1.00 97.75 264 LYS A CA 1
ATOM 2100 C C . LYS A 1 264 ? 30.096 4.280 -39.946 1.00 97.75 264 LYS A C 1
ATOM 2102 O O . LYS A 1 264 ? 30.787 4.565 -40.919 1.00 97.75 264 LYS A O 1
ATOM 2107 N N . ARG A 1 265 ? 28.912 4.856 -39.706 1.00 96.69 265 ARG A N 1
ATOM 2108 C CA . ARG A 1 265 ? 28.383 5.966 -40.521 1.00 96.69 265 ARG A CA 1
ATOM 2109 C C . ARG A 1 265 ? 29.268 7.203 -40.395 1.00 96.69 265 ARG A C 1
ATOM 2111 O O . ARG A 1 265 ? 29.676 7.734 -41.418 1.00 96.69 265 ARG A O 1
ATOM 2118 N N . TRP A 1 266 ? 29.631 7.568 -39.167 1.00 97.69 266 TRP A N 1
ATOM 2119 C CA . TRP A 1 266 ? 30.509 8.701 -38.890 1.00 97.69 266 TRP A CA 1
ATOM 2120 C C . TRP A 1 266 ? 31.877 8.544 -39.558 1.00 97.69 266 TRP A C 1
ATOM 2122 O O . TRP A 1 266 ? 32.313 9.447 -40.250 1.00 97.69 266 TRP A O 1
ATOM 2132 N N . LEU A 1 267 ? 32.519 7.373 -39.461 1.00 98.19 267 LEU A N 1
ATOM 2133 C CA . LEU A 1 267 ? 33.810 7.136 -40.122 1.00 98.19 267 LEU A CA 1
ATOM 2134 C C . LEU A 1 267 ? 33.737 7.291 -41.648 1.00 98.19 267 LEU A C 1
ATOM 2136 O O . LEU A 1 267 ? 34.661 7.827 -42.251 1.00 98.19 267 LEU A O 1
ATOM 2140 N N . LYS A 1 268 ? 32.651 6.830 -42.280 1.00 97.56 268 LYS A N 1
ATOM 2141 C CA . LYS A 1 268 ? 32.443 7.029 -43.723 1.00 97.56 268 LYS A CA 1
ATOM 2142 C C . LYS A 1 268 ? 32.270 8.507 -44.063 1.00 97.56 268 LYS A C 1
ATOM 2144 O O . LYS A 1 268 ? 32.863 8.976 -45.027 1.00 97.56 268 LYS A O 1
ATOM 2149 N N . GLU A 1 269 ? 31.475 9.222 -43.273 1.00 96.94 269 GLU A N 1
ATOM 2150 C CA . GLU A 1 269 ? 31.279 10.664 -43.425 1.00 96.94 269 GLU A CA 1
ATOM 2151 C C . GLU A 1 269 ? 32.592 11.434 -43.229 1.00 96.94 269 GLU A C 1
ATOM 2153 O O . GLU A 1 269 ? 32.894 12.335 -44.001 1.00 96.94 269 GLU A O 1
ATOM 2158 N N . GLU A 1 270 ? 33.419 11.028 -42.267 1.00 97.62 270 GLU A N 1
ATOM 2159 C CA . GLU A 1 270 ? 34.710 11.649 -41.968 1.00 97.62 270 GLU A CA 1
ATOM 2160 C C . GLU A 1 270 ? 35.708 11.491 -43.125 1.00 97.62 270 GLU A C 1
ATOM 2162 O O . GLU A 1 270 ? 36.441 12.421 -43.459 1.00 97.62 270 GLU A O 1
ATOM 2167 N N . VAL A 1 271 ? 35.713 10.330 -43.789 1.00 97.81 271 VAL A N 1
ATOM 2168 C CA . VAL A 1 271 ? 36.507 10.115 -45.009 1.00 97.81 271 VAL A CA 1
ATOM 2169 C C . VAL A 1 271 ? 36.032 11.033 -46.137 1.00 97.81 271 VAL A C 1
ATOM 2171 O O . VAL A 1 271 ? 36.861 11.639 -46.814 1.00 97.81 271 VAL A O 1
ATOM 2174 N N . LEU A 1 272 ? 34.715 11.172 -46.316 1.00 97.38 272 LEU A N 1
ATOM 2175 C CA . LEU A 1 272 ? 34.147 12.071 -47.323 1.00 97.38 272 LEU A CA 1
ATOM 2176 C C . LEU A 1 272 ? 34.486 13.537 -47.030 1.00 97.38 272 LEU A C 1
ATOM 2178 O O . LEU A 1 272 ? 34.885 14.252 -47.944 1.00 97.38 272 LEU A O 1
ATOM 2182 N N . ARG A 1 273 ? 34.401 13.968 -45.765 1.00 96.94 273 ARG A N 1
ATOM 2183 C CA . ARG A 1 273 ? 34.792 15.323 -45.345 1.00 96.94 273 ARG A CA 1
ATOM 2184 C C . ARG A 1 273 ? 36.257 15.602 -45.642 1.00 96.94 273 ARG A C 1
ATOM 2186 O O . ARG A 1 273 ? 36.555 16.606 -46.271 1.00 96.94 273 ARG A O 1
ATOM 2193 N N . LYS A 1 274 ? 37.165 14.687 -45.289 1.00 97.06 274 LYS A N 1
ATOM 2194 C CA . LYS A 1 274 ? 38.598 14.850 -45.589 1.00 97.06 274 LYS A CA 1
ATOM 2195 C C . LYS A 1 274 ? 38.881 14.935 -47.088 1.00 97.06 274 LYS A C 1
ATOM 2197 O O . LYS A 1 274 ? 39.701 15.752 -47.497 1.00 97.06 274 LYS A O 1
ATOM 2202 N N . ALA A 1 275 ? 38.213 14.112 -47.898 1.00 97.19 275 ALA A N 1
ATOM 2203 C CA . ALA A 1 275 ? 38.356 14.156 -49.351 1.00 97.19 275 ALA A CA 1
ATOM 2204 C C . ALA A 1 275 ? 37.842 15.484 -49.936 1.00 97.19 275 ALA A C 1
ATOM 2206 O O . ALA A 1 275 ? 38.483 16.055 -50.819 1.00 97.19 275 ALA A O 1
ATOM 2207 N N . GLU A 1 276 ? 36.722 15.999 -49.422 1.00 96.19 276 GLU A N 1
ATOM 2208 C CA . GLU A 1 276 ? 36.176 17.294 -49.832 1.00 96.19 276 GLU A CA 1
ATOM 2209 C C . GLU A 1 276 ? 37.075 18.455 -49.388 1.00 96.19 276 GLU A C 1
ATOM 2211 O O . GLU A 1 276 ? 37.395 19.317 -50.203 1.00 96.19 276 GLU A O 1
ATOM 2216 N N . ASP A 1 277 ? 37.575 18.444 -48.151 1.00 97.06 277 ASP A N 1
ATOM 2217 C CA . ASP A 1 277 ? 38.534 19.435 -47.650 1.00 97.06 277 ASP A CA 1
ATOM 2218 C C . ASP A 1 277 ? 39.806 19.462 -48.505 1.00 97.06 277 ASP A C 1
ATOM 2220 O O . ASP A 1 277 ? 40.351 20.526 -48.812 1.00 97.06 277 ASP A O 1
ATOM 2224 N N . GLU A 1 278 ? 40.292 18.293 -48.925 1.00 97.00 278 GLU A N 1
ATOM 2225 C CA . GLU A 1 278 ? 41.443 18.191 -49.813 1.00 97.00 278 GLU A CA 1
ATOM 2226 C C . GLU A 1 278 ? 41.129 18.715 -51.220 1.00 97.00 278 GLU A C 1
ATOM 2228 O O . GLU A 1 278 ? 41.938 19.446 -51.798 1.00 97.00 278 GLU A O 1
ATOM 2233 N N . ARG A 1 279 ? 39.938 18.418 -51.754 1.00 97.25 279 ARG A N 1
ATOM 2234 C CA . ARG A 1 279 ? 39.453 18.965 -53.029 1.00 97.25 279 ARG A CA 1
ATOM 2235 C C . ARG A 1 279 ? 39.389 20.491 -52.983 1.00 97.25 279 ARG A C 1
ATOM 2237 O O . ARG A 1 279 ? 39.928 21.146 -53.874 1.00 97.25 279 ARG A O 1
ATOM 2244 N N . VAL A 1 280 ? 38.798 21.054 -51.931 1.00 96.88 280 VAL A N 1
ATOM 2245 C CA . VAL A 1 280 ? 38.713 22.503 -51.703 1.00 96.88 280 VAL A CA 1
ATOM 2246 C C . VAL A 1 280 ? 40.108 23.110 -51.574 1.00 96.88 280 VAL A C 1
ATOM 2248 O O . VAL A 1 280 ? 40.388 24.127 -52.205 1.00 96.88 280 VAL A O 1
ATOM 2251 N N . ARG A 1 281 ? 41.023 22.474 -50.829 1.00 96.75 281 ARG A N 1
ATOM 2252 C CA . ARG A 1 281 ? 42.409 22.946 -50.697 1.00 96.75 281 ARG A CA 1
ATOM 2253 C C . ARG A 1 281 ? 43.119 23.008 -52.051 1.00 96.75 281 ARG A C 1
ATOM 2255 O O . ARG A 1 281 ? 43.740 24.026 -52.346 1.00 96.75 281 ARG A O 1
ATOM 2262 N N . ARG A 1 282 ? 42.990 21.969 -52.884 1.00 96.50 282 ARG A N 1
ATOM 2263 C CA . ARG A 1 282 ? 43.572 21.937 -54.239 1.00 96.50 282 ARG A CA 1
ATOM 2264 C C . ARG A 1 282 ? 42.982 23.022 -55.139 1.00 96.50 282 ARG A C 1
ATOM 2266 O O . ARG A 1 282 ? 43.729 23.730 -55.808 1.00 96.50 282 ARG A O 1
ATOM 2273 N N . LEU A 1 283 ? 41.658 23.189 -55.131 1.00 96.50 283 LEU A N 1
ATOM 2274 C CA . LEU A 1 283 ? 40.987 24.237 -55.907 1.00 96.50 283 LEU A CA 1
ATOM 2275 C C . LEU A 1 283 ? 41.421 25.640 -55.463 1.00 96.50 283 LEU A C 1
ATOM 2277 O O . LEU A 1 283 ? 41.696 26.491 -56.306 1.00 96.50 283 LEU A O 1
ATOM 2281 N N . ASN A 1 284 ? 41.549 25.864 -54.154 1.00 96.62 284 ASN A N 1
ATOM 2282 C CA . ASN A 1 284 ? 42.029 27.128 -53.602 1.00 96.62 284 ASN A CA 1
ATOM 2283 C C . ASN A 1 284 ? 43.487 27.409 -53.989 1.00 96.62 284 ASN A C 1
ATOM 2285 O O . ASN A 1 284 ? 43.802 28.539 -54.355 1.00 96.62 284 ASN A O 1
ATOM 2289 N N . GLN A 1 285 ? 44.368 26.405 -53.949 1.00 96.25 285 GLN A N 1
ATOM 2290 C CA . GLN A 1 285 ? 45.756 26.544 -54.410 1.00 96.25 285 GLN A CA 1
ATOM 2291 C C . GLN A 1 285 ? 45.818 26.919 -55.895 1.00 96.25 285 GLN A C 1
ATOM 2293 O O . GLN A 1 285 ? 46.428 27.929 -56.238 1.00 96.25 285 GLN A O 1
ATOM 2298 N N . ALA A 1 286 ? 45.104 26.192 -56.758 1.00 94.88 286 ALA A N 1
ATOM 2299 C CA . ALA A 1 286 ? 45.053 26.485 -58.191 1.00 94.88 286 ALA A CA 1
ATOM 2300 C C . ALA A 1 286 ? 44.492 27.891 -58.485 1.00 94.88 286 ALA A C 1
ATOM 2302 O O . ALA A 1 286 ? 44.967 28.597 -59.376 1.00 94.88 286 ALA A O 1
ATOM 2303 N N . PHE A 1 287 ? 43.489 28.329 -57.718 1.00 96.44 287 PHE A N 1
ATOM 2304 C CA . PHE A 1 287 ? 42.951 29.683 -57.814 1.00 96.44 287 PHE A CA 1
ATOM 2305 C C . PHE A 1 287 ? 43.997 30.749 -57.446 1.00 96.44 287 PHE A C 1
ATOM 2307 O O . PHE A 1 287 ? 44.152 31.732 -58.174 1.00 96.44 287 PHE A O 1
ATOM 2314 N N . GLN A 1 288 ? 44.753 30.539 -56.364 1.00 93.69 288 GLN A N 1
ATOM 2315 C CA . GLN A 1 288 ? 45.840 31.434 -55.954 1.00 93.69 288 GLN A CA 1
ATOM 2316 C C . GLN A 1 288 ? 46.962 31.490 -57.000 1.00 93.69 288 GLN A C 1
ATOM 2318 O O . GLN A 1 288 ? 47.403 32.578 -57.367 1.00 93.69 288 GLN A O 1
ATOM 2323 N N . GLU A 1 289 ? 47.382 30.352 -57.552 1.00 94.12 289 GLU A N 1
ATOM 2324 C CA . GLU A 1 289 ? 48.378 30.297 -58.633 1.00 94.12 289 GLU A CA 1
ATOM 2325 C C . GLU A 1 289 ? 47.922 31.069 -59.880 1.00 94.12 289 GLU A C 1
ATOM 2327 O O . GLU A 1 289 ? 48.702 31.814 -60.488 1.00 94.12 289 GLU A O 1
ATOM 2332 N N . ARG A 1 290 ? 46.635 30.957 -60.237 1.00 93.38 290 ARG A N 1
ATOM 2333 C CA . ARG A 1 290 ? 46.033 31.709 -61.345 1.00 93.38 290 ARG A CA 1
ATOM 2334 C C . ARG A 1 290 ? 46.062 33.216 -61.091 1.00 93.38 290 ARG A C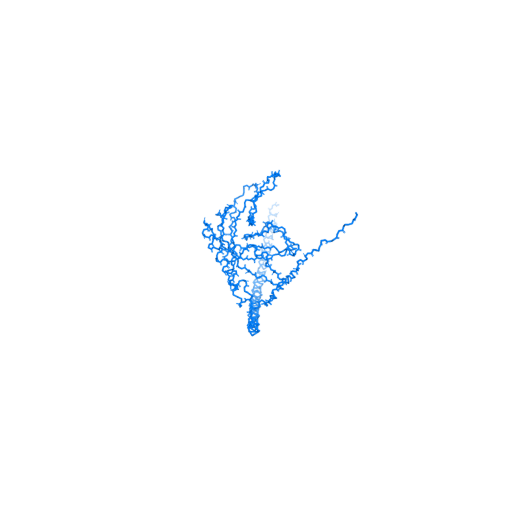 1
ATOM 2336 O O . ARG A 1 290 ? 46.406 33.972 -62.001 1.00 93.38 290 ARG A O 1
ATOM 2343 N N . LEU A 1 291 ? 45.748 33.648 -59.867 1.00 93.12 291 LEU A N 1
ATOM 2344 C CA . LEU A 1 291 ? 45.839 35.053 -59.456 1.00 93.12 291 LEU A CA 1
ATOM 2345 C C . LEU A 1 291 ? 47.279 35.577 -59.518 1.00 93.12 291 LEU A C 1
ATOM 2347 O O . LEU A 1 291 ? 47.512 36.663 -60.050 1.00 93.12 291 LEU A O 1
ATOM 2351 N N . MET A 1 292 ? 48.251 34.809 -59.021 1.00 90.75 292 MET A N 1
ATOM 2352 C CA . MET A 1 292 ? 49.668 35.192 -59.050 1.00 90.75 292 MET A CA 1
ATOM 2353 C C . MET A 1 292 ? 50.196 35.300 -60.487 1.00 90.75 292 MET A C 1
ATOM 2355 O O . MET A 1 292 ? 50.883 36.266 -60.826 1.00 90.75 292 MET A O 1
ATOM 2359 N N . SER A 1 293 ? 49.796 34.376 -61.362 1.00 89.19 293 SER A N 1
ATOM 2360 C CA . SER A 1 293 ? 50.141 34.408 -62.789 1.00 89.19 293 SER A CA 1
ATOM 2361 C C . SER A 1 293 ? 49.540 35.622 -63.511 1.00 89.19 293 SER A C 1
ATOM 2363 O O . SER A 1 293 ? 50.215 36.261 -64.318 1.00 89.19 293 SER A O 1
ATOM 2365 N N . GLN A 1 294 ? 48.287 35.987 -63.210 1.00 85.69 294 GLN A N 1
ATOM 2366 C CA . GLN A 1 294 ? 47.663 37.200 -63.755 1.00 85.69 294 GLN A CA 1
ATOM 2367 C C . GLN A 1 294 ? 48.350 38.479 -63.262 1.00 85.69 294 GLN A C 1
ATOM 2369 O O . GLN A 1 294 ? 48.580 39.386 -64.058 1.00 85.69 294 GLN A O 1
ATOM 2374 N N . ARG A 1 295 ? 48.732 38.548 -61.978 1.00 85.38 295 ARG A N 1
ATOM 2375 C CA . ARG A 1 295 ? 49.486 39.689 -61.430 1.00 85.38 295 ARG A CA 1
ATOM 2376 C C . ARG A 1 295 ? 50.839 39.869 -62.121 1.00 85.38 295 ARG A C 1
ATOM 2378 O O . ARG A 1 295 ? 51.188 40.994 -62.462 1.00 85.38 295 ARG A O 1
ATOM 2385 N N . SER A 1 296 ? 51.566 38.781 -62.382 1.00 80.75 296 SER A N 1
ATOM 2386 C CA . SER A 1 296 ? 52.842 38.824 -63.113 1.00 80.75 296 SER A CA 1
ATOM 2387 C C . SER A 1 296 ? 52.677 39.311 -64.563 1.00 80.75 296 SER A C 1
ATOM 2389 O O . SER A 1 296 ? 53.455 40.150 -65.020 1.00 80.75 296 SER A O 1
ATOM 2391 N N . ARG A 1 297 ? 51.625 38.860 -65.264 1.00 76.88 297 ARG A N 1
ATOM 2392 C CA . ARG A 1 297 ? 51.296 39.314 -66.631 1.00 76.88 297 ARG A CA 1
ATOM 2393 C C . ARG A 1 297 ? 50.886 40.787 -66.689 1.00 76.88 297 ARG A C 1
ATOM 2395 O O . ARG A 1 297 ? 51.348 41.515 -67.558 1.00 76.88 297 ARG A O 1
ATOM 2402 N N . ASN A 1 298 ? 50.068 41.250 -65.748 1.00 75.88 298 ASN A N 1
ATOM 2403 C CA . ASN A 1 298 ? 49.625 42.646 -65.729 1.00 75.88 298 ASN A CA 1
ATOM 2404 C C . ASN A 1 298 ? 50.733 43.607 -65.257 1.00 75.88 298 ASN A C 1
ATOM 2406 O O . ASN A 1 298 ? 50.766 44.751 -65.691 1.00 75.88 298 ASN A O 1
ATOM 2410 N N . GLY A 1 299 ? 51.669 43.149 -64.417 1.00 69.06 299 GLY A N 1
ATOM 2411 C CA . GLY A 1 299 ? 52.830 43.941 -63.989 1.00 69.06 299 GLY A CA 1
ATOM 2412 C C . GLY A 1 299 ? 53.925 44.106 -65.053 1.00 69.06 299 GLY A C 1
ATOM 2413 O O . GLY A 1 299 ? 54.755 45.001 -64.925 1.00 69.06 299 GLY A O 1
ATOM 2414 N N . SER A 1 300 ? 53.932 43.276 -66.103 1.00 57.47 300 SER A N 1
ATOM 2415 C CA . SER A 1 300 ? 54.892 43.348 -67.219 1.00 57.47 300 SER A CA 1
ATOM 2416 C C . SER A 1 300 ? 54.380 44.151 -68.423 1.00 57.47 300 SER A C 1
ATOM 2418 O O . SER A 1 300 ? 55.187 44.589 -69.231 1.00 57.47 300 SER A O 1
ATOM 2420 N N . ALA A 1 301 ? 53.071 44.409 -68.515 1.00 56.56 301 ALA A N 1
ATOM 2421 C CA . ALA A 1 301 ? 52.464 45.258 -69.548 1.00 56.56 301 ALA A CA 1
ATOM 2422 C C . ALA A 1 301 ? 52.398 46.758 -69.174 1.00 56.56 301 ALA A C 1
ATOM 2424 O O . ALA A 1 301 ? 51.901 47.561 -69.957 1.00 56.56 301 ALA A O 1
ATOM 2425 N N . GLY A 1 302 ? 52.855 47.129 -67.972 1.00 54.31 302 GLY A N 1
ATOM 2426 C CA . GLY A 1 302 ? 52.799 48.495 -67.431 1.00 54.31 302 GLY A CA 1
ATOM 2427 C C . GLY A 1 302 ? 54.159 49.176 -67.236 1.00 54.31 302 GLY A C 1
ATOM 2428 O O . GLY A 1 302 ? 54.246 50.087 -66.415 1.00 54.31 302 GLY A O 1
ATOM 2429 N N . ARG A 1 303 ? 55.214 48.720 -67.922 1.00 46.00 303 ARG A N 1
ATOM 2430 C CA . ARG A 1 303 ? 56.524 49.390 -67.978 1.00 46.00 303 ARG A CA 1
ATOM 2431 C C . ARG A 1 303 ? 56.871 49.786 -69.400 1.00 46.00 303 ARG A C 1
ATOM 2433 O O . ARG A 1 303 ? 56.573 48.976 -70.302 1.00 46.00 303 ARG A O 1
#

Radius of gyration: 39.66 Å; chains: 1; bounding box: 84×75×158 Å

Organism: NCBI:txid392613

Secondary structure (DSSP, 8-state):
-----------------PPP---PPPPPGGGGGGSTTTTS-EE--HHHHTT--PPTT-----EEEEEEEE-----------------------EEE-----------------EE-TTT--EE--TT--TT-EEEEEEEEEEEEGGG-PPPPTT---B-EEEEE-SS---SS--EEEEEEEEEEEE--SHHHHHHHHHHHHHHIIIIISSPP---HHHHHHHHHHHHHHHHHHHHHHHHHHHHHHHHHHHHHHHHHHHHHHHHHHHHHHHHHHHHHHHHHHHHHHHHHHHHHHHHHHHHHS--